Protein AF-A0A9E5WV20-F1 (afdb_monomer_lite)

Radius of gyration: 23.48 Å; chains: 1; bounding box: 57×49×61 Å

Foldseek 3Di:
DDDDDLVVLLVVVCVVVVVDDQVPAQADESDAAQDCPPCSQVSQQSNVVSCCVPVVPHFYEYHHEPPDADDLSRDGQAYEYEDELDAQQVLLLRVLQRVLQVHAYEYEAELEDPPPRFADDPGDTSSNSNLVSCLLAVHHYDYLFAYPPPSDNVCLQPPPPPRSVVSNVVVVVSVVVVVPDDCVCPNPQCNQWDAADEAEFAADPVRDTDDDQLLLGSCLSHFWTWGRSNQWHRNNVNSDIGGHQDPPGDRDIDTKGKYFYPDFDFWDKDKDKDKDAAFDKDKKFKFLVVPDTPWMDIDGHDNHRDIDIDMDMTIPHGPDTGGMMMID

Structure (mmCIF, N/CA/C/O backbone):
data_AF-A0A9E5WV20-F1
#
_entry.id   AF-A0A9E5WV20-F1
#
loop_
_atom_site.group_PDB
_atom_site.id
_atom_site.type_symbol
_atom_site.label_atom_id
_atom_site.label_alt_id
_atom_site.label_comp_id
_atom_site.label_asym_id
_atom_site.label_entity_id
_atom_site.label_seq_id
_atom_site.pdbx_PDB_ins_code
_atom_site.Cartn_x
_atom_site.Cartn_y
_atom_site.Cartn_z
_atom_site.occupancy
_atom_site.B_iso_or_equiv
_atom_site.auth_seq_id
_atom_site.auth_comp_id
_atom_site.auth_asym_id
_atom_site.auth_atom_id
_atom_site.pdbx_PDB_model_num
ATOM 1 N N . LYS A 1 1 ? -14.721 2.878 -27.143 1.00 47.31 1 LYS A N 1
ATOM 2 C CA . LYS A 1 1 ? -14.776 1.407 -27.360 1.00 47.31 1 LYS A CA 1
ATOM 3 C C . LYS A 1 1 ? -13.459 0.996 -28.040 1.00 47.31 1 LYS A C 1
ATOM 5 O O . LYS A 1 1 ? -13.464 0.724 -29.228 1.00 47.31 1 LYS A O 1
ATOM 10 N N . HIS A 1 2 ? -12.325 1.107 -27.330 1.00 50.91 2 HIS A N 1
ATOM 11 C CA . HIS A 1 2 ? -10.981 1.191 -27.948 1.00 50.91 2 HIS A CA 1
ATOM 12 C C . HIS A 1 2 ? -9.995 0.095 -27.523 1.00 50.91 2 HIS A C 1
ATOM 14 O O . HIS A 1 2 ? -8.811 0.208 -27.812 1.00 50.91 2 HIS A O 1
ATOM 20 N N . SER A 1 3 ? -10.441 -0.968 -26.857 1.00 63.16 3 SER A N 1
ATOM 21 C CA . SER A 1 3 ? -9.567 -2.119 -26.646 1.00 63.16 3 SER A CA 1
ATOM 22 C C . SER A 1 3 ? -9.546 -2.997 -27.895 1.00 63.16 3 SER A C 1
ATOM 24 O O . SER A 1 3 ? -10.602 -3.371 -28.410 1.00 63.16 3 SER A O 1
ATOM 26 N N . ARG A 1 4 ? -8.340 -3.331 -28.369 1.00 78.38 4 ARG A N 1
ATOM 27 C CA . ARG A 1 4 ? -8.134 -4.416 -29.338 1.00 78.38 4 ARG A CA 1
ATOM 28 C C . ARG A 1 4 ? -8.696 -5.730 -28.761 1.00 78.38 4 ARG A C 1
ATOM 30 O O . ARG A 1 4 ? -8.829 -5.851 -27.538 1.00 78.38 4 ARG A O 1
ATOM 37 N N . PRO A 1 5 ? -9.067 -6.719 -29.589 1.00 85.88 5 PRO A N 1
ATOM 38 C CA . PRO A 1 5 ? -9.503 -8.019 -29.086 1.00 85.88 5 PRO A CA 1
ATOM 39 C C . PRO A 1 5 ? -8.414 -8.678 -28.225 1.00 85.88 5 PRO A C 1
ATOM 41 O O . PRO A 1 5 ? -7.234 -8.600 -28.556 1.00 85.88 5 PRO A O 1
ATOM 44 N N . LEU A 1 6 ? -8.799 -9.385 -27.155 1.00 90.50 6 LEU A N 1
ATOM 45 C CA . LEU A 1 6 ? -7.857 -10.092 -26.268 1.00 90.50 6 LEU A CA 1
ATOM 46 C C . LEU A 1 6 ? -6.902 -11.025 -27.038 1.00 90.50 6 LEU A C 1
ATOM 48 O O . LEU A 1 6 ? -5.729 -11.112 -26.698 1.00 90.50 6 LEU A O 1
ATOM 52 N N . ALA A 1 7 ? -7.390 -11.681 -28.094 1.00 92.88 7 ALA A N 1
ATOM 53 C CA . ALA A 1 7 ? -6.588 -12.577 -28.926 1.00 92.88 7 ALA A CA 1
ATOM 54 C C . ALA A 1 7 ? -5.382 -11.881 -29.581 1.00 92.88 7 ALA A C 1
ATOM 56 O O . ALA A 1 7 ? -4.337 -12.502 -29.739 1.00 92.88 7 ALA A O 1
ATOM 57 N N . GLU A 1 8 ? -5.505 -10.597 -29.928 1.00 91.69 8 GLU A N 1
ATOM 58 C CA . GLU A 1 8 ? -4.397 -9.832 -30.503 1.00 91.69 8 GLU A CA 1
ATOM 59 C C . GLU A 1 8 ? -3.318 -9.551 -29.452 1.00 91.69 8 GLU A C 1
ATOM 61 O 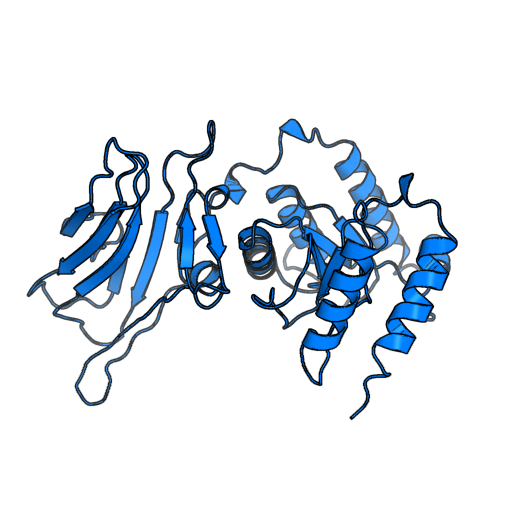O . GLU A 1 8 ? -2.131 -9.722 -29.720 1.00 91.69 8 GLU A O 1
ATOM 66 N N . TYR A 1 9 ? -3.722 -9.188 -28.230 1.00 92.50 9 TYR A N 1
ATOM 67 C CA . TYR A 1 9 ? -2.780 -9.035 -27.123 1.00 92.50 9 TYR A CA 1
ATOM 68 C C . TYR A 1 9 ? -2.068 -10.352 -26.809 1.00 92.50 9 TYR A C 1
ATOM 70 O O . TYR A 1 9 ? -0.854 -10.351 -26.662 1.00 92.50 9 TYR A O 1
ATOM 78 N N . ILE A 1 10 ? -2.805 -11.468 -26.777 1.00 95.50 10 ILE A N 1
ATOM 79 C CA . ILE A 1 10 ? -2.234 -12.803 -26.566 1.00 95.50 10 ILE A CA 1
ATOM 80 C C . ILE A 1 10 ? -1.187 -13.126 -27.636 1.00 95.50 10 ILE A C 1
ATOM 82 O O . ILE A 1 10 ? -0.082 -13.527 -27.290 1.00 95.50 10 ILE A O 1
ATOM 86 N N . ALA A 1 11 ? -1.501 -12.912 -28.917 1.00 95.31 11 ALA A N 1
ATOM 87 C CA . ALA A 1 11 ? -0.567 -13.194 -30.004 1.00 95.31 11 ALA A CA 1
ATOM 88 C C . ALA A 1 11 ? 0.725 -12.366 -29.890 1.00 95.31 11 ALA A C 1
ATOM 90 O O . ALA A 1 11 ? 1.815 -12.899 -30.080 1.00 95.31 11 ALA A O 1
ATOM 91 N N . ASN A 1 12 ? 0.610 -11.083 -29.532 1.00 93.12 12 ASN A N 1
ATOM 92 C CA . ASN A 1 12 ? 1.772 -10.214 -29.329 1.00 93.12 12 ASN A CA 1
ATOM 93 C C . ASN A 1 12 ? 2.591 -10.626 -28.098 1.00 93.12 12 ASN A C 1
ATOM 95 O O . ASN A 1 12 ? 3.818 -10.624 -28.153 1.00 93.12 12 ASN A O 1
ATOM 99 N N . THR A 1 13 ? 1.926 -10.993 -26.999 1.00 94.38 13 THR A N 1
ATOM 100 C CA . THR A 1 13 ? 2.589 -11.515 -25.800 1.00 94.38 13 THR A CA 1
ATOM 101 C C . THR A 1 13 ? 3.354 -12.797 -26.118 1.00 94.38 13 THR A C 1
ATOM 103 O O . THR A 1 13 ? 4.536 -12.870 -25.797 1.00 94.38 13 THR A O 1
ATOM 106 N N . ASP A 1 14 ? 2.730 -13.764 -26.795 1.00 96.69 14 ASP A N 1
ATOM 107 C CA . ASP A 1 14 ? 3.380 -15.027 -27.163 1.00 96.69 14 ASP A CA 1
ATOM 108 C C . ASP A 1 14 ? 4.586 -14.781 -28.076 1.00 96.69 14 ASP A C 1
ATOM 110 O O . ASP A 1 14 ? 5.654 -15.329 -27.831 1.00 96.69 14 ASP A O 1
ATOM 114 N N . ALA A 1 15 ? 4.460 -13.894 -29.070 1.00 96.00 15 ALA A N 1
ATOM 115 C CA . ALA A 1 15 ? 5.565 -13.563 -29.969 1.00 96.00 15 ALA A CA 1
ATOM 116 C C . ALA A 1 15 ? 6.793 -12.997 -29.233 1.00 96.00 15 ALA A C 1
ATOM 118 O O . ALA A 1 15 ? 7.922 -13.307 -29.605 1.00 96.00 15 ALA A O 1
ATOM 119 N N . VAL A 1 16 ? 6.587 -12.178 -28.194 1.00 94.06 16 VAL A N 1
ATOM 120 C CA . VAL A 1 16 ? 7.684 -11.636 -27.378 1.00 94.06 16 VAL A CA 1
ATOM 121 C C . VAL A 1 16 ? 8.250 -12.702 -26.442 1.00 94.06 16 VAL A C 1
ATOM 123 O O . VAL A 1 16 ? 9.466 -12.864 -26.376 1.00 94.06 16 VAL A O 1
ATOM 126 N N . LEU A 1 17 ? 7.391 -13.428 -25.721 1.00 95.00 17 LEU A N 1
ATOM 127 C CA . LEU A 1 17 ? 7.830 -14.400 -24.716 1.00 95.00 17 LEU A CA 1
ATOM 128 C C . LEU A 1 17 ? 8.487 -15.639 -25.336 1.00 95.00 17 LEU A C 1
ATOM 130 O O . LEU A 1 17 ? 9.417 -16.174 -24.744 1.00 95.00 17 LEU A O 1
ATOM 134 N N . ASP A 1 18 ? 8.065 -16.059 -26.530 1.00 96.44 18 ASP A N 1
ATOM 135 C CA . ASP A 1 18 ? 8.697 -17.160 -27.269 1.00 96.44 18 ASP A CA 1
ATOM 136 C C . ASP A 1 18 ? 10.063 -16.755 -27.868 1.00 96.44 18 ASP A C 1
ATOM 138 O O . ASP A 1 18 ? 10.847 -17.622 -28.254 1.00 96.44 18 ASP A O 1
ATOM 142 N N . ALA A 1 19 ? 10.363 -15.452 -27.951 1.00 95.94 19 ALA A N 1
ATOM 143 C CA . ALA A 1 19 ? 11.605 -14.923 -28.521 1.00 95.94 19 ALA A CA 1
ATOM 144 C C . ALA A 1 19 ? 12.709 -14.650 -27.483 1.00 95.94 19 ALA A C 1
ATOM 146 O O . ALA A 1 19 ? 13.813 -14.255 -27.864 1.00 95.94 19 ALA A O 1
ATOM 147 N N . ILE A 1 20 ? 12.431 -14.832 -26.190 1.00 94.44 20 ILE A N 1
ATOM 148 C CA . ILE A 1 20 ? 13.377 -14.570 -25.097 1.00 94.44 20 ILE A CA 1
ATOM 149 C C . ILE A 1 20 ? 13.607 -15.828 -24.260 1.00 94.44 20 ILE A C 1
ATOM 151 O O . ILE A 1 20 ? 12.728 -16.679 -24.138 1.00 94.44 20 ILE A O 1
ATOM 155 N N . ASP A 1 21 ? 14.784 -15.933 -23.643 1.00 94.12 21 ASP A N 1
ATOM 156 C CA . ASP A 1 21 ? 15.030 -16.977 -22.651 1.00 94.12 21 ASP A CA 1
ATOM 157 C C . ASP A 1 21 ? 14.344 -16.607 -21.331 1.00 94.12 21 ASP A C 1
ATOM 159 O O . ASP A 1 21 ? 14.792 -15.736 -20.583 1.00 94.12 21 ASP A O 1
ATOM 163 N N . LEU A 1 22 ? 13.224 -17.273 -21.050 1.00 93.94 22 LEU A N 1
ATOM 164 C CA . LEU A 1 22 ? 12.426 -17.029 -19.852 1.00 93.94 22 LEU A CA 1
ATOM 165 C C . LEU A 1 22 ? 13.138 -17.440 -18.555 1.00 93.94 22 LEU A C 1
ATOM 167 O O . LEU A 1 22 ? 12.684 -17.038 -17.485 1.00 93.94 22 LEU A O 1
ATOM 171 N N . HIS A 1 23 ? 14.237 -18.203 -18.620 1.00 91.25 23 HIS A N 1
ATOM 172 C CA . HIS A 1 23 ? 15.047 -18.517 -17.441 1.00 91.25 23 HIS A CA 1
ATOM 173 C C . HIS A 1 23 ? 15.689 -17.261 -16.828 1.00 91.25 23 HIS A C 1
ATOM 175 O O . HIS A 1 23 ? 15.818 -17.164 -15.607 1.00 91.25 23 HIS A O 1
ATOM 181 N N . ASP A 1 24 ? 16.024 -16.275 -17.661 1.00 90.25 24 ASP A N 1
ATOM 182 C CA . ASP A 1 24 ? 16.680 -15.037 -17.230 1.00 90.25 24 ASP A CA 1
ATOM 183 C C . ASP A 1 24 ? 15.675 -13.916 -16.902 1.00 90.25 24 ASP A C 1
ATOM 185 O O . ASP A 1 24 ? 16.050 -12.793 -16.553 1.00 90.25 24 ASP A O 1
ATOM 189 N N . VAL A 1 25 ? 14.373 -14.209 -16.985 1.00 91.62 25 VAL A N 1
ATOM 190 C CA . VAL A 1 25 ? 13.296 -13.246 -16.743 1.00 91.62 25 VAL A CA 1
ATOM 191 C C . VAL A 1 25 ? 12.811 -13.343 -15.299 1.00 91.62 25 VAL A C 1
ATOM 193 O O . VAL A 1 25 ? 12.148 -14.298 -14.905 1.00 91.62 25 VAL A O 1
ATOM 196 N N . TYR A 1 26 ? 13.070 -12.297 -14.510 1.00 90.38 26 TYR A N 1
ATOM 197 C CA . TYR A 1 26 ? 12.558 -12.205 -13.137 1.00 90.38 26 TYR A CA 1
ATOM 198 C C . TYR A 1 26 ? 11.032 -12.035 -13.086 1.00 90.38 26 TYR A C 1
ATOM 200 O O . TYR A 1 26 ? 10.358 -12.640 -12.255 1.00 90.38 26 TYR A O 1
ATOM 208 N N . ALA A 1 27 ? 10.483 -11.184 -13.953 1.00 94.06 27 ALA A N 1
ATOM 209 C CA . ALA A 1 27 ? 9.054 -10.925 -14.066 1.00 94.06 27 ALA A CA 1
ATOM 210 C C . ALA A 1 27 ? 8.736 -10.282 -15.419 1.00 94.06 27 ALA A C 1
ATOM 212 O O . ALA A 1 27 ? 9.592 -9.640 -16.028 1.00 94.06 27 ALA A O 1
ATOM 213 N N . VAL A 1 28 ? 7.478 -10.392 -15.839 1.00 94.81 28 VAL A N 1
ATOM 214 C CA . VAL A 1 28 ? 6.921 -9.638 -16.969 1.00 94.81 28 VAL A CA 1
ATOM 215 C C . VAL A 1 28 ? 5.821 -8.719 -16.466 1.00 94.81 28 VAL A C 1
ATOM 217 O O . VAL A 1 28 ? 5.082 -9.077 -15.552 1.00 94.81 28 VAL A O 1
ATOM 220 N N . PHE A 1 29 ? 5.673 -7.548 -17.070 1.00 92.38 29 PHE A N 1
ATOM 221 C CA . PHE A 1 29 ? 4.518 -6.679 -16.862 1.00 92.38 29 PHE A CA 1
ATOM 222 C C . PHE A 1 29 ? 3.854 -6.395 -18.208 1.00 92.38 29 PHE A C 1
ATOM 224 O O . PHE A 1 29 ? 4.528 -6.242 -19.221 1.00 92.38 29 PHE A O 1
ATOM 231 N N . LEU A 1 30 ? 2.520 -6.406 -18.227 1.00 85.94 30 LEU A N 1
ATOM 232 C CA . LEU A 1 30 ? 1.737 -6.500 -19.470 1.00 85.94 30 LEU A CA 1
ATOM 233 C C . LEU A 1 30 ? 1.793 -5.231 -20.333 1.00 85.94 30 LEU A C 1
ATOM 235 O O . LEU A 1 30 ? 1.721 -5.303 -21.556 1.00 85.94 30 LEU A O 1
ATOM 239 N N . SER A 1 31 ? 1.884 -4.081 -19.678 1.00 88.19 31 SER A N 1
ATOM 240 C CA . SER A 1 31 ? 2.080 -2.752 -20.253 1.00 88.19 31 SER A CA 1
ATOM 241 C C . SER A 1 31 ? 2.530 -1.822 -19.127 1.00 88.19 31 SER A C 1
ATOM 243 O O . SER A 1 31 ? 2.328 -2.136 -17.949 1.00 88.19 31 SER A O 1
ATOM 245 N N . GLU A 1 32 ? 3.114 -0.687 -19.486 1.00 89.94 32 GLU A N 1
ATOM 246 C CA . GLU A 1 32 ? 3.252 0.477 -18.608 1.00 89.94 32 GLU A CA 1
ATOM 247 C C . GLU A 1 32 ? 1.862 1.101 -18.348 1.00 89.94 32 GLU A C 1
ATOM 249 O O . GLU A 1 32 ? 0.969 0.991 -19.195 1.00 89.94 32 GLU A O 1
ATOM 254 N N . GLU A 1 33 ? 1.665 1.674 -17.153 1.00 90.81 33 GLU A N 1
ATOM 255 C CA . GLU A 1 33 ? 0.459 2.421 -16.740 1.00 90.81 33 GLU A CA 1
ATOM 256 C C . GLU A 1 33 ? -0.894 1.750 -17.073 1.00 90.81 33 GLU A C 1
ATOM 258 O O . GLU A 1 33 ? -1.800 2.331 -17.679 1.00 90.81 33 GLU A O 1
ATOM 263 N N . ASN A 1 34 ? -1.065 0.493 -16.659 1.00 92.88 34 ASN A N 1
ATOM 264 C CA . ASN A 1 34 ? -2.262 -0.284 -16.967 1.00 92.88 34 ASN A CA 1
ATOM 265 C C . ASN A 1 34 ? -3.546 0.381 -16.451 1.00 92.88 34 ASN A C 1
ATOM 267 O O . ASN A 1 34 ? -3.677 0.757 -15.284 1.00 92.88 34 ASN A O 1
ATOM 271 N N . VAL A 1 35 ? -4.562 0.410 -17.312 1.00 90.75 35 VAL A N 1
ATOM 272 C CA . VAL A 1 35 ? -5.908 0.878 -16.971 1.00 90.75 35 VAL A CA 1
ATOM 273 C C . VAL A 1 35 ? -6.834 -0.299 -16.678 1.00 90.75 35 VAL A C 1
ATOM 275 O O . VAL A 1 35 ? -6.898 -1.273 -17.423 1.00 90.75 35 VAL A O 1
ATOM 278 N N . THR A 1 36 ? -7.603 -0.210 -15.593 1.00 91.00 36 THR A N 1
ATOM 279 C CA . THR A 1 36 ? -8.565 -1.258 -15.192 1.00 91.00 36 THR A CA 1
ATOM 280 C C . THR A 1 36 ? -10.001 -0.968 -15.644 1.00 91.00 36 THR A C 1
ATOM 282 O O . THR A 1 36 ? -10.866 -1.842 -15.577 1.00 91.00 36 THR A O 1
ATOM 285 N N . TRP A 1 37 ? -10.266 0.231 -16.164 1.00 88.25 37 TRP A N 1
ATOM 286 C CA . TRP A 1 37 ? -11.553 0.651 -16.724 1.00 88.25 37 TRP A CA 1
ATOM 287 C C . TRP A 1 37 ? -11.649 0.352 -18.238 1.00 88.25 37 TRP A C 1
ATOM 289 O O . TRP A 1 37 ? -10.714 -0.167 -18.838 1.00 88.25 37 TRP A O 1
ATOM 299 N N . ASN A 1 38 ? -12.808 0.603 -18.866 1.00 86.56 38 ASN A N 1
ATOM 300 C CA . ASN A 1 38 ? -13.096 0.320 -20.292 1.00 86.56 38 ASN A CA 1
ATOM 301 C C . ASN A 1 38 ? -12.610 -1.054 -20.793 1.00 86.56 38 ASN A C 1
ATOM 303 O O . ASN A 1 38 ? -11.912 -1.150 -21.803 1.00 86.56 38 ASN A O 1
ATOM 307 N N . ASN A 1 39 ? -13.033 -2.125 -20.111 1.00 88.00 39 ASN A N 1
ATOM 308 C CA . ASN A 1 39 ? -12.656 -3.520 -20.395 1.00 88.00 39 ASN A CA 1
ATOM 309 C C . ASN A 1 39 ? -11.191 -3.882 -20.066 1.00 88.00 39 ASN A C 1
ATOM 311 O O . ASN A 1 39 ? -10.807 -5.039 -20.219 1.00 88.00 39 ASN A O 1
ATOM 315 N N . GLY A 1 40 ? -10.391 -2.938 -19.559 1.00 91.69 40 GLY A N 1
ATOM 316 C CA . GLY A 1 40 ? -8.996 -3.164 -19.184 1.00 91.69 40 GLY A CA 1
ATOM 317 C C . GLY A 1 40 ? -8.834 -4.277 -18.151 1.00 91.69 40 GLY A C 1
ATOM 318 O O . GLY A 1 40 ? -8.059 -5.199 -18.371 1.00 91.69 40 GLY A O 1
ATOM 319 N N . LEU A 1 41 ? -9.658 -4.297 -17.094 1.00 93.75 41 LEU A N 1
ATOM 320 C CA . LEU A 1 41 ? -9.619 -5.369 -16.091 1.00 93.75 41 LEU A CA 1
ATOM 321 C C . LEU A 1 41 ? -9.801 -6.771 -16.698 1.00 93.75 41 LEU A C 1
ATOM 323 O O . LEU A 1 41 ? -9.103 -7.704 -16.307 1.00 93.75 41 LEU A O 1
ATOM 327 N N . ALA A 1 42 ? -10.731 -6.931 -17.643 1.00 94.12 42 ALA A N 1
ATOM 328 C CA . ALA A 1 42 ? -10.981 -8.223 -18.276 1.00 94.12 42 ALA A CA 1
ATOM 329 C C . ALA A 1 42 ? -9.815 -8.644 -19.182 1.00 94.12 42 ALA A C 1
ATOM 331 O O . ALA A 1 42 ? -9.443 -9.814 -19.184 1.00 94.12 42 ALA A O 1
ATOM 332 N N . ILE A 1 43 ? -9.214 -7.694 -19.905 1.00 93.88 43 ILE A N 1
ATOM 333 C CA . ILE A 1 43 ? -8.057 -7.948 -20.772 1.00 93.88 43 ILE A CA 1
ATOM 334 C C . ILE A 1 43 ? -6.827 -8.316 -19.944 1.00 93.88 43 ILE A C 1
ATOM 336 O O . ILE A 1 43 ? -6.221 -9.350 -20.203 1.00 93.88 43 ILE A O 1
ATOM 340 N N . LEU A 1 44 ? -6.497 -7.527 -18.918 1.00 95.50 44 LEU A N 1
ATOM 341 C CA . LEU A 1 44 ? -5.343 -7.776 -18.049 1.00 95.50 44 LEU A CA 1
ATOM 342 C C . LEU A 1 44 ? -5.466 -9.122 -17.331 1.00 95.50 44 LEU A C 1
ATOM 344 O O . LEU A 1 44 ? -4.504 -9.884 -17.287 1.00 95.50 44 LEU A O 1
ATOM 348 N N . ASN A 1 45 ? -6.659 -9.452 -16.824 1.00 96.75 45 ASN A N 1
ATOM 349 C CA . ASN A 1 45 ? -6.904 -10.762 -16.226 1.00 96.75 45 ASN A CA 1
ATOM 350 C C . ASN A 1 45 ? -6.827 -11.885 -17.269 1.00 96.75 45 ASN A C 1
ATOM 352 O O . ASN A 1 45 ? -6.251 -12.925 -16.980 1.00 96.75 45 ASN A O 1
ATOM 356 N N . GLY A 1 46 ? -7.368 -11.689 -18.475 1.00 96.56 46 GLY A N 1
ATOM 357 C CA . GLY A 1 46 ? -7.280 -12.674 -19.556 1.00 96.56 46 GLY A CA 1
ATOM 358 C C . GLY A 1 46 ? -5.837 -12.968 -19.975 1.00 96.56 46 GLY A C 1
ATOM 359 O O . GLY A 1 46 ? -5.477 -14.130 -20.147 1.00 96.56 46 GLY A O 1
ATOM 360 N N . LEU A 1 47 ? -5.001 -11.931 -20.071 1.00 96.75 47 LEU A N 1
ATOM 361 C CA . LEU A 1 47 ? -3.570 -12.062 -20.351 1.00 96.75 47 LEU A CA 1
ATOM 362 C C . LEU A 1 47 ? -2.823 -12.739 -19.207 1.00 96.75 47 LEU A C 1
ATOM 364 O O . LEU A 1 47 ? -2.039 -13.648 -19.460 1.00 96.75 47 LEU A O 1
ATOM 368 N N . TYR A 1 48 ? -3.102 -12.349 -17.960 1.00 97.50 48 TYR A N 1
ATOM 369 C CA . TYR A 1 48 ? -2.544 -13.019 -16.788 1.00 97.50 48 TYR A CA 1
ATOM 370 C C . TYR A 1 48 ? -2.840 -14.525 -16.838 1.00 97.50 48 TYR A C 1
ATOM 372 O O . TYR A 1 48 ? -1.914 -15.327 -16.776 1.00 97.50 48 TYR A O 1
ATOM 380 N N . GLU A 1 49 ? -4.100 -14.923 -17.038 1.00 97.94 49 GLU A N 1
ATOM 381 C CA . GLU A 1 49 ? -4.479 -16.342 -17.106 1.00 97.94 49 GLU A CA 1
ATOM 382 C C . GLU A 1 49 ? -3.805 -17.090 -18.252 1.00 97.94 49 GLU A C 1
ATOM 384 O O . GLU A 1 49 ? -3.359 -18.224 -18.073 1.00 97.94 49 GLU A O 1
ATOM 389 N N . HIS A 1 50 ? -3.715 -16.460 -19.423 1.00 97.69 50 HIS A N 1
ATOM 390 C CA . HIS A 1 50 ? -3.025 -17.043 -20.566 1.00 97.69 50 HIS A CA 1
ATOM 391 C C . HIS A 1 50 ? -1.545 -17.292 -20.257 1.00 97.69 50 HIS A C 1
ATOM 393 O O . HIS A 1 50 ? -1.069 -18.415 -20.434 1.00 97.69 50 HIS A O 1
ATOM 399 N N . ILE A 1 51 ? -0.843 -16.293 -19.709 1.00 97.25 51 ILE A N 1
ATOM 400 C CA . ILE A 1 51 ? 0.571 -16.426 -19.341 1.00 97.25 51 ILE A CA 1
ATOM 401 C C . ILE A 1 51 ? 0.741 -17.479 -18.248 1.00 97.25 51 ILE A C 1
ATOM 403 O O . ILE A 1 51 ? 1.579 -18.361 -18.396 1.00 97.25 51 ILE A O 1
ATOM 407 N N . LYS A 1 52 ? -0.079 -17.469 -17.187 1.00 97.44 52 LYS A N 1
ATOM 408 C CA . LYS A 1 52 ? 0.018 -18.491 -16.131 1.00 97.44 52 LYS A CA 1
ATOM 409 C C . LYS A 1 52 ? -0.247 -19.904 -16.651 1.00 97.44 52 LYS A C 1
ATOM 411 O O . LYS A 1 52 ? 0.279 -20.858 -16.085 1.00 97.44 52 LYS A O 1
ATOM 416 N N . LYS A 1 53 ? -1.036 -20.055 -17.719 1.00 98.06 53 LYS A N 1
ATOM 417 C CA . LYS A 1 53 ? -1.300 -21.351 -18.352 1.00 98.06 53 LYS A CA 1
ATOM 418 C C . LYS A 1 53 ? -0.164 -21.805 -19.274 1.00 98.06 53 LYS A C 1
ATOM 420 O O . LYS A 1 53 ? 0.204 -22.975 -19.226 1.00 98.06 53 LYS A O 1
ATOM 425 N N . ARG A 1 54 ? 0.350 -20.921 -20.136 1.00 97.69 54 ARG A N 1
ATOM 426 C CA . ARG A 1 54 ? 1.357 -21.256 -21.162 1.00 97.69 54 ARG A CA 1
ATOM 427 C C . ARG A 1 54 ? 2.791 -21.194 -20.629 1.00 97.69 54 ARG A C 1
ATOM 429 O O . ARG A 1 54 ? 3.605 -22.043 -20.973 1.00 97.69 54 ARG A O 1
ATOM 436 N N . TYR A 1 55 ? 3.064 -20.238 -19.746 1.00 96.50 55 TYR A N 1
ATOM 437 C CA . TYR A 1 55 ? 4.368 -19.942 -19.151 1.00 96.50 55 TYR A CA 1
ATOM 438 C C . TYR A 1 55 ? 4.269 -19.943 -17.610 1.00 96.50 55 TYR A C 1
ATOM 440 O O . TYR A 1 55 ? 4.479 -18.915 -16.962 1.00 96.50 55 TYR A O 1
ATOM 448 N N . PRO A 1 56 ? 3.924 -21.080 -16.973 1.00 95.00 56 PRO A N 1
ATOM 449 C CA . PRO A 1 56 ? 3.536 -21.124 -15.557 1.00 95.00 56 PRO A CA 1
ATOM 450 C C . PRO A 1 56 ? 4.605 -20.604 -14.584 1.00 95.00 56 PRO A C 1
ATOM 452 O O . PRO A 1 56 ? 4.263 -20.072 -13.525 1.00 95.00 56 PRO A O 1
ATOM 455 N N . GLY A 1 57 ? 5.884 -20.729 -14.950 1.00 93.94 57 GLY A N 1
ATOM 456 C CA . GLY A 1 57 ? 7.016 -20.262 -14.149 1.00 93.94 57 GLY A CA 1
ATOM 457 C C . GLY A 1 57 ? 7.242 -18.749 -14.173 1.00 93.94 57 GLY A C 1
ATOM 458 O O . GLY A 1 57 ? 7.940 -18.251 -13.300 1.00 93.94 57 GLY A O 1
ATOM 459 N N . VAL A 1 58 ? 6.644 -18.015 -15.117 1.00 95.25 58 VAL A N 1
ATOM 460 C CA . VAL A 1 58 ? 6.881 -16.574 -15.286 1.00 95.25 58 VAL A CA 1
ATOM 461 C C . VAL A 1 58 ? 5.996 -15.775 -14.320 1.00 95.25 58 VAL A C 1
ATOM 463 O O . VAL A 1 58 ? 4.764 -15.911 -14.369 1.00 95.25 58 VAL A O 1
ATOM 466 N N . PRO A 1 59 ? 6.570 -14.934 -13.439 1.00 97.06 59 PRO A N 1
ATOM 467 C CA . PRO A 1 59 ? 5.792 -14.020 -12.610 1.00 97.06 59 PRO A CA 1
ATOM 468 C C . PRO A 1 59 ? 5.194 -12.881 -13.439 1.00 97.06 59 PRO A C 1
ATOM 470 O O . PRO A 1 59 ? 5.900 -12.229 -14.208 1.00 97.06 59 PRO A O 1
ATOM 473 N N . VAL A 1 60 ? 3.900 -12.608 -13.257 1.00 97.44 60 VAL A N 1
ATOM 474 C CA . VAL A 1 60 ? 3.190 -11.548 -13.997 1.00 97.44 60 VAL A CA 1
ATOM 475 C C . VAL A 1 60 ? 2.854 -10.383 -13.075 1.00 97.44 60 VAL A C 1
ATOM 477 O O . VAL A 1 60 ? 2.011 -10.496 -12.184 1.00 97.44 60 VAL A O 1
ATOM 480 N N . TYR A 1 61 ? 3.502 -9.247 -13.294 1.00 97.56 61 TYR A N 1
ATOM 481 C CA . TYR A 1 61 ? 3.322 -8.022 -12.529 1.00 97.56 61 TYR A CA 1
ATOM 482 C C . TYR A 1 61 ? 2.361 -7.078 -13.256 1.00 97.56 61 TYR A C 1
ATOM 484 O O . TYR A 1 61 ? 2.242 -7.096 -14.481 1.00 97.56 61 TYR A O 1
ATOM 492 N N . GLN A 1 62 ? 1.665 -6.238 -12.495 1.00 97.00 62 GLN A N 1
ATOM 493 C CA . GLN A 1 62 ? 0.817 -5.180 -13.047 1.00 97.00 62 GLN A CA 1
ATOM 494 C C . GLN A 1 62 ? 1.447 -3.828 -12.735 1.00 97.00 62 GLN A C 1
ATOM 496 O O . GLN A 1 62 ? 1.651 -3.504 -11.564 1.00 97.00 62 GLN A O 1
ATOM 501 N N . TRP A 1 63 ? 1.744 -3.051 -13.776 1.00 96.88 63 TRP A N 1
ATOM 502 C CA . TRP A 1 63 ? 2.203 -1.672 -13.633 1.00 96.88 63 TRP A CA 1
ATOM 503 C C . TRP A 1 63 ? 0.998 -0.745 -13.552 1.00 96.88 63 TRP A C 1
ATOM 505 O O . TRP A 1 63 ? 0.230 -0.682 -14.505 1.00 96.88 63 TRP A O 1
ATOM 515 N N . LEU A 1 64 ? 0.805 -0.050 -12.435 1.00 95.06 64 LEU A N 1
ATOM 516 C CA . LEU A 1 64 ? -0.231 0.979 -12.284 1.00 95.06 64 LEU A CA 1
ATOM 517 C C . LEU A 1 64 ? 0.428 2.349 -12.065 1.00 95.06 64 LEU A C 1
ATOM 519 O O . LEU A 1 64 ? 1.582 2.415 -11.656 1.00 95.06 64 LEU A O 1
ATOM 523 N N . THR A 1 65 ? -0.312 3.428 -12.304 1.00 90.56 65 THR A N 1
ATOM 524 C CA . THR A 1 65 ? 0.128 4.802 -12.009 1.00 90.56 65 THR A CA 1
ATOM 525 C C . THR A 1 65 ? -0.918 5.545 -11.196 1.00 90.56 65 THR A C 1
ATOM 527 O O . THR A 1 65 ? -2.093 5.164 -11.154 1.00 90.56 65 THR A O 1
ATOM 530 N N . ALA A 1 66 ? -0.508 6.626 -10.543 1.00 87.56 66 ALA A N 1
ATOM 531 C CA . ALA A 1 66 ? -1.422 7.487 -9.819 1.00 87.56 66 ALA A CA 1
ATOM 532 C C . ALA A 1 66 ? -2.524 8.071 -10.722 1.00 87.56 66 ALA A C 1
ATOM 534 O O . ALA A 1 66 ? -2.262 8.489 -11.844 1.00 87.56 66 ALA A O 1
ATOM 535 N N . PRO A 1 67 ? -3.770 8.164 -10.223 1.00 89.06 67 PRO A N 1
ATOM 536 C CA . PRO A 1 67 ? -4.189 7.914 -8.840 1.00 89.06 67 PRO A CA 1
ATOM 537 C C . PRO A 1 67 ? -4.598 6.457 -8.544 1.00 89.06 67 PRO A C 1
ATOM 539 O O . PRO A 1 67 ? -5.178 6.205 -7.486 1.00 89.06 67 PRO A O 1
ATOM 542 N N . ALA A 1 68 ? -4.352 5.501 -9.446 1.00 90.44 68 ALA A N 1
ATOM 543 C CA . ALA A 1 68 ? -4.806 4.126 -9.264 1.00 90.44 68 ALA A CA 1
ATOM 544 C C . ALA A 1 68 ? -4.114 3.441 -8.072 1.00 90.44 68 ALA A C 1
ATOM 546 O O . ALA A 1 68 ? -2.906 3.529 -7.877 1.00 90.44 68 ALA A O 1
ATOM 547 N N . GLY A 1 69 ? -4.899 2.738 -7.258 1.00 90.00 69 GLY A N 1
ATOM 548 C CA . GLY A 1 69 ? -4.395 1.837 -6.222 1.00 90.00 69 GLY A CA 1
ATOM 549 C C . GLY A 1 69 ? -4.449 0.373 -6.668 1.00 90.00 69 GLY A C 1
ATOM 550 O O . GLY A 1 69 ? -5.031 0.065 -7.717 1.00 90.00 69 GLY A O 1
ATOM 551 N N . PRO A 1 70 ? -3.908 -0.554 -5.858 1.00 91.56 70 PRO A N 1
ATOM 552 C CA . PRO A 1 70 ? -4.068 -1.978 -6.097 1.00 91.56 70 PRO A CA 1
ATOM 553 C C . PRO A 1 70 ? -5.557 -2.333 -6.174 1.00 91.56 70 PRO A C 1
ATOM 555 O O . PRO A 1 70 ? -6.356 -2.006 -5.297 1.00 91.56 70 PRO A O 1
ATOM 558 N N . HIS A 1 71 ? -5.939 -3.031 -7.239 1.00 90.94 71 HIS A N 1
ATOM 559 C CA . HIS A 1 71 ? -7.330 -3.388 -7.481 1.00 90.94 71 HIS A CA 1
ATOM 560 C C . HIS A 1 71 ? -7.593 -4.828 -7.034 1.00 90.94 71 HIS A C 1
ATOM 562 O O . HIS A 1 71 ? -7.016 -5.765 -7.581 1.00 90.94 71 HIS A O 1
ATOM 568 N N . ALA A 1 72 ? -8.522 -5.031 -6.095 1.00 89.56 72 ALA A N 1
ATOM 569 C CA . ALA A 1 72 ? -8.790 -6.346 -5.501 1.00 89.56 72 ALA A CA 1
ATOM 570 C C . ALA A 1 72 ? -9.095 -7.450 -6.538 1.00 89.56 72 ALA A C 1
ATOM 572 O O . ALA A 1 72 ? -8.676 -8.592 -6.380 1.00 89.56 72 ALA A O 1
ATOM 573 N N . LYS A 1 73 ? -9.800 -7.110 -7.626 1.00 92.88 73 LYS A N 1
ATOM 574 C CA . LYS A 1 73 ? -10.156 -8.058 -8.704 1.00 92.88 73 LYS A CA 1
ATOM 575 C C . LYS A 1 73 ? -9.089 -8.220 -9.796 1.00 92.88 73 LYS A C 1
ATOM 577 O O . LYS A 1 73 ? -9.313 -8.993 -10.727 1.00 92.88 73 LYS A O 1
ATOM 582 N N . LEU A 1 74 ? -7.993 -7.463 -9.741 1.00 95.00 74 LEU A N 1
ATOM 583 C CA . LEU A 1 74 ? -6.925 -7.540 -10.737 1.00 95.00 74 LEU A CA 1
ATOM 584 C C . LEU A 1 74 ? -5.935 -8.639 -10.335 1.00 95.00 74 LEU A C 1
ATOM 586 O O . LEU A 1 74 ? -5.387 -8.635 -9.228 1.00 95.00 74 LEU A O 1
ATOM 590 N N . ARG A 1 75 ? -5.732 -9.604 -11.231 1.00 95.69 75 ARG A N 1
ATOM 591 C CA . ARG A 1 75 ? -4.805 -10.719 -11.037 1.00 95.69 75 ARG A CA 1
ATOM 592 C C . ARG A 1 75 ? -3.380 -10.255 -11.325 1.00 95.69 75 ARG A C 1
ATOM 594 O O . ARG A 1 75 ? -3.118 -9.554 -12.300 1.00 95.69 75 ARG A O 1
ATOM 601 N N . ALA A 1 76 ? -2.484 -10.614 -10.417 1.00 96.31 76 ALA A N 1
ATOM 602 C CA . ALA A 1 76 ? -1.089 -10.201 -10.426 1.00 96.31 76 ALA A CA 1
ATOM 603 C C . ALA A 1 76 ? -0.301 -11.091 -9.463 1.00 96.31 76 ALA A C 1
ATOM 605 O O . ALA A 1 76 ? -0.826 -11.431 -8.398 1.00 96.31 76 ALA A O 1
ATOM 606 N N . ASP A 1 77 ? 0.946 -11.390 -9.792 1.00 97.44 77 ASP A N 1
ATOM 607 C CA . ASP A 1 77 ? 1.918 -12.000 -8.882 1.00 97.44 77 ASP A CA 1
ATOM 608 C C . ASP A 1 77 ? 2.686 -10.916 -8.103 1.00 97.44 77 ASP A C 1
ATOM 610 O O . ASP A 1 77 ? 3.111 -11.159 -6.978 1.00 97.44 77 ASP A O 1
ATOM 614 N N . GLY A 1 78 ? 2.773 -9.698 -8.650 1.00 96.94 78 GLY A N 1
ATOM 615 C CA . GLY A 1 78 ? 3.406 -8.528 -8.038 1.00 96.94 78 GLY A CA 1
ATOM 616 C C . GLY A 1 78 ? 2.962 -7.210 -8.677 1.00 96.94 78 GLY A C 1
ATOM 617 O O . GLY A 1 78 ? 2.120 -7.187 -9.579 1.00 96.94 78 GLY A O 1
ATOM 618 N N . TRP A 1 79 ? 3.524 -6.106 -8.199 1.00 97.38 79 TRP A N 1
ATOM 619 C CA . TRP A 1 79 ? 3.167 -4.753 -8.618 1.00 97.38 79 TRP A CA 1
ATOM 620 C C . TRP A 1 79 ? 4.384 -3.987 -9.116 1.00 97.38 79 TRP A C 1
ATOM 622 O O . TRP A 1 79 ? 5.466 -4.089 -8.537 1.00 97.38 79 TRP A O 1
ATOM 632 N N . VAL A 1 80 ? 4.176 -3.178 -10.148 1.00 97.38 80 VAL A N 1
ATOM 633 C CA . VAL A 1 80 ? 5.054 -2.062 -10.496 1.00 97.38 80 VAL A CA 1
ATOM 634 C C . VAL A 1 80 ? 4.255 -0.779 -10.298 1.00 97.38 80 VAL A C 1
ATOM 636 O O . VAL A 1 80 ? 3.062 -0.739 -10.610 1.00 97.38 80 VAL A O 1
ATOM 639 N N . TYR A 1 81 ? 4.873 0.250 -9.732 1.00 96.62 81 TYR A N 1
ATOM 640 C CA . TYR A 1 81 ? 4.184 1.515 -9.517 1.00 96.62 81 TYR A CA 1
ATOM 641 C C . TYR A 1 81 ? 5.135 2.698 -9.657 1.00 96.62 81 TYR A C 1
ATOM 643 O O . TYR A 1 81 ? 6.214 2.712 -9.059 1.00 96.62 81 TYR A O 1
ATOM 651 N N . ASP A 1 82 ? 4.720 3.703 -10.416 1.00 92.62 82 ASP A N 1
ATOM 652 C CA . ASP A 1 82 ? 5.319 5.033 -10.392 1.00 92.62 82 ASP A CA 1
ATOM 653 C C . ASP A 1 82 ? 4.454 5.971 -9.534 1.00 92.62 82 ASP A C 1
ATOM 655 O O . ASP A 1 82 ? 3.223 5.910 -9.500 1.00 92.62 82 ASP A O 1
ATOM 659 N N . PHE A 1 83 ? 5.110 6.823 -8.746 1.00 92.06 83 PHE A N 1
ATOM 660 C CA . PHE A 1 83 ? 4.408 7.820 -7.935 1.00 92.06 83 PHE A CA 1
ATOM 661 C C . PHE A 1 83 ? 5.227 9.091 -7.785 1.00 92.06 83 PHE A C 1
ATOM 663 O O . PHE A 1 83 ? 5.553 9.536 -6.680 1.00 92.06 83 PHE A O 1
ATOM 670 N N . TYR A 1 84 ? 5.625 9.645 -8.925 1.00 88.88 84 TYR A N 1
ATOM 671 C CA . TYR A 1 84 ? 6.530 10.782 -8.970 1.00 88.88 84 TYR A CA 1
ATOM 672 C C . TYR A 1 84 ? 5.955 12.000 -8.244 1.00 88.88 84 TYR A C 1
ATOM 674 O O . TYR A 1 84 ? 4.748 12.247 -8.212 1.00 88.88 84 TYR A O 1
ATOM 682 N N . GLY A 1 85 ? 6.845 12.780 -7.636 1.00 86.00 85 GLY A N 1
ATOM 683 C CA . GLY A 1 85 ? 6.481 14.069 -7.059 1.00 86.00 85 GLY A CA 1
ATOM 684 C C . GLY A 1 85 ? 5.753 14.055 -5.738 1.00 86.00 85 GLY A C 1
ATOM 685 O O . GLY A 1 85 ? 5.326 15.108 -5.267 1.00 86.00 85 GLY A O 1
ATOM 686 N N . ARG A 1 86 ? 5.611 12.887 -5.120 1.00 89.69 86 ARG A N 1
ATOM 687 C CA . ARG A 1 86 ? 5.010 12.775 -3.797 1.00 89.69 86 ARG A CA 1
ATOM 688 C C . ARG A 1 86 ? 6.063 12.799 -2.716 1.00 89.69 86 ARG A C 1
ATOM 690 O O . ARG A 1 86 ? 7.019 12.027 -2.756 1.00 89.69 86 ARG A O 1
ATOM 697 N N . ARG A 1 87 ? 5.853 13.692 -1.749 1.00 90.50 87 ARG A N 1
ATOM 698 C CA . ARG A 1 87 ? 6.691 13.840 -0.556 1.00 90.50 87 ARG A CA 1
ATOM 699 C C . ARG A 1 87 ? 6.642 12.561 0.275 1.00 90.50 87 ARG A C 1
ATOM 701 O O . ARG A 1 87 ? 5.708 11.762 0.142 1.00 90.50 87 ARG A O 1
ATOM 708 N N . ARG A 1 88 ? 7.632 12.410 1.157 1.00 92.69 88 ARG A N 1
ATOM 709 C CA . ARG A 1 88 ? 7.853 11.211 1.977 1.00 92.69 88 ARG A CA 1
ATOM 710 C C . ARG A 1 88 ? 6.571 10.551 2.496 1.00 92.69 88 ARG A C 1
ATOM 712 O O . ARG A 1 88 ? 6.376 9.367 2.243 1.00 92.69 88 ARG A O 1
ATOM 719 N N . ASP A 1 89 ? 5.713 11.283 3.205 1.00 93.12 89 ASP A N 1
ATOM 720 C CA . ASP A 1 89 ? 4.574 10.680 3.910 1.00 93.12 89 ASP A CA 1
ATOM 721 C C . ASP A 1 89 ? 3.500 10.136 2.962 1.00 93.12 89 ASP A C 1
ATOM 723 O O . ASP A 1 89 ? 3.040 9.008 3.142 1.00 93.12 89 ASP A O 1
ATOM 727 N N . GLU A 1 90 ? 3.132 10.886 1.921 1.00 93.25 90 GLU A N 1
ATOM 728 C CA . GLU A 1 90 ? 2.157 10.429 0.923 1.00 93.25 90 GLU A CA 1
ATOM 729 C C . GLU A 1 90 ? 2.699 9.225 0.142 1.00 93.25 90 GLU A C 1
ATOM 731 O O . GLU A 1 90 ? 2.005 8.216 -0.021 1.00 93.25 90 GLU A O 1
ATOM 736 N N . PHE A 1 91 ? 3.964 9.296 -0.282 1.00 95.88 91 PHE A N 1
ATOM 737 C CA . PHE A 1 91 ? 4.627 8.204 -0.987 1.00 95.88 91 PHE A CA 1
ATOM 738 C C . PHE A 1 91 ? 4.704 6.941 -0.122 1.00 95.88 91 PHE A C 1
ATOM 740 O O . PHE A 1 91 ? 4.350 5.846 -0.560 1.00 95.88 91 PHE A O 1
ATOM 747 N N . ARG A 1 92 ? 5.074 7.103 1.151 1.00 97.38 92 ARG A N 1
ATOM 748 C CA . ARG A 1 92 ? 5.133 6.024 2.138 1.00 97.38 92 ARG A CA 1
ATOM 749 C C . ARG A 1 92 ? 3.792 5.332 2.339 1.00 97.38 92 ARG A C 1
ATOM 751 O O . ARG A 1 92 ? 3.758 4.105 2.381 1.00 97.38 92 ARG A O 1
ATOM 758 N N . ARG A 1 93 ? 2.686 6.080 2.412 1.00 96.25 93 ARG A N 1
ATOM 759 C CA . ARG A 1 93 ? 1.335 5.488 2.499 1.00 96.25 93 ARG A CA 1
ATOM 760 C C . ARG A 1 93 ? 1.007 4.647 1.280 1.00 96.25 93 ARG A C 1
ATOM 762 O O . ARG A 1 93 ? 0.471 3.554 1.424 1.00 96.25 93 ARG A O 1
ATOM 769 N N . LYS A 1 94 ? 1.364 5.134 0.094 1.00 96.62 94 LYS A N 1
ATOM 770 C CA . LYS A 1 94 ? 1.120 4.414 -1.153 1.00 96.62 94 LYS A CA 1
ATOM 771 C C . LYS A 1 94 ? 1.932 3.119 -1.236 1.00 96.62 94 LYS A C 1
ATOM 773 O O . LYS A 1 94 ? 1.378 2.082 -1.585 1.00 96.62 94 LYS A O 1
ATOM 778 N N . VAL A 1 95 ? 3.204 3.145 -0.832 1.00 97.94 95 VAL A N 1
ATOM 779 C CA . VAL A 1 95 ? 4.032 1.930 -0.713 1.00 97.94 95 VAL A CA 1
ATOM 780 C C . VAL A 1 95 ? 3.388 0.926 0.249 1.00 97.94 95 VAL A C 1
ATOM 782 O O . VAL A 1 95 ? 3.228 -0.244 -0.098 1.00 97.94 95 VAL A O 1
ATOM 785 N N . MET A 1 96 ? 2.948 1.379 1.427 1.00 98.06 96 MET A N 1
ATOM 786 C CA . MET A 1 96 ? 2.246 0.523 2.389 1.00 98.06 96 MET A CA 1
ATOM 787 C C . MET A 1 96 ? 0.947 -0.066 1.820 1.00 98.06 96 MET A C 1
ATOM 789 O O . MET A 1 96 ? 0.661 -1.238 2.040 1.00 98.06 96 MET A O 1
ATOM 793 N N . GLU A 1 97 ? 0.168 0.708 1.069 1.00 96.56 97 GLU A N 1
ATOM 794 C CA . GLU A 1 97 ? -1.054 0.226 0.421 1.00 96.56 97 GLU A CA 1
ATOM 795 C C . GLU A 1 97 ? -0.786 -0.961 -0.523 1.00 96.56 97 GLU A C 1
ATOM 797 O O . GLU A 1 97 ? -1.496 -1.967 -0.461 1.00 96.56 97 GLU A O 1
ATOM 802 N N . TYR A 1 98 ? 0.265 -0.892 -1.344 1.00 97.50 98 TYR A N 1
ATOM 803 C CA . TYR A 1 98 ? 0.647 -2.001 -2.224 1.00 97.50 98 TYR A CA 1
ATOM 804 C C . TYR A 1 98 ? 1.209 -3.198 -1.453 1.00 97.50 98 TYR A C 1
ATOM 806 O O . TYR A 1 98 ? 0.810 -4.337 -1.708 1.00 97.50 98 TYR A O 1
ATOM 814 N N . LEU A 1 99 ? 2.084 -2.963 -0.472 1.00 97.12 99 LEU A N 1
ATOM 815 C CA . LEU A 1 99 ? 2.666 -4.034 0.344 1.00 97.12 99 LEU A CA 1
ATOM 816 C C . LEU A 1 99 ? 1.614 -4.765 1.186 1.00 97.12 99 LEU A C 1
ATOM 818 O O . LEU A 1 99 ? 1.714 -5.978 1.376 1.00 97.12 99 LEU A O 1
ATOM 822 N N . ALA A 1 100 ? 0.558 -4.065 1.614 1.00 96.38 100 ALA A N 1
ATOM 823 C CA . ALA A 1 100 ? -0.566 -4.673 2.313 1.00 96.38 100 ALA A CA 1
ATOM 824 C C . ALA A 1 100 ? -1.277 -5.733 1.460 1.00 96.38 100 ALA A C 1
ATOM 826 O O . ALA A 1 100 ? -1.914 -6.616 2.014 1.00 96.38 100 ALA A O 1
ATOM 827 N N . THR A 1 101 ? -1.153 -5.737 0.129 1.00 95.56 101 THR A N 1
ATOM 828 C CA . THR A 1 101 ? -1.716 -6.827 -0.695 1.00 95.56 101 THR A CA 1
ATOM 829 C C . THR A 1 101 ? -1.056 -8.190 -0.426 1.00 95.56 101 THR A C 1
ATOM 831 O O . THR A 1 101 ? -1.610 -9.230 -0.793 1.00 95.56 101 THR A O 1
ATOM 834 N N . GLY A 1 102 ? 0.115 -8.201 0.224 1.00 94.06 102 GLY A N 1
ATOM 835 C CA . GLY A 1 102 ? 0.930 -9.392 0.452 1.00 94.06 102 GLY A CA 1
ATOM 836 C C . GLY A 1 102 ? 1.724 -9.837 -0.779 1.00 94.06 102 GLY A C 1
ATOM 837 O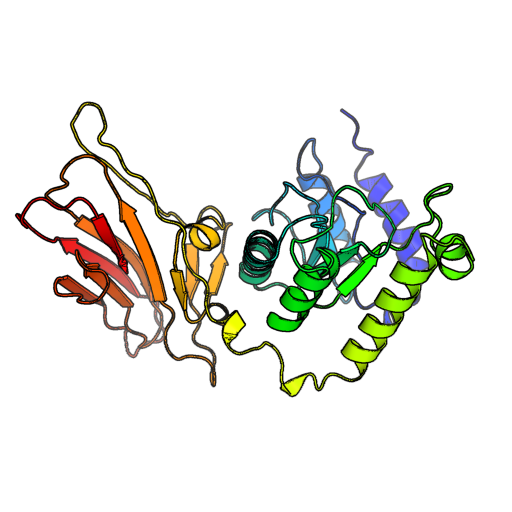 O . GLY A 1 102 ? 2.279 -10.933 -0.767 1.00 94.06 102 GLY A O 1
ATOM 838 N N . LYS A 1 103 ? 1.768 -9.012 -1.832 1.00 95.31 103 LYS A N 1
ATOM 839 C CA . LYS A 1 103 ? 2.514 -9.270 -3.069 1.00 95.31 103 LYS A CA 1
ATOM 840 C C . LYS A 1 103 ? 3.762 -8.379 -3.150 1.00 95.31 103 LYS A C 1
ATOM 842 O O . LYS A 1 103 ? 3.743 -7.281 -2.587 1.00 95.31 103 LYS A O 1
ATOM 847 N N . PRO A 1 104 ? 4.827 -8.810 -3.850 1.00 96.44 104 PRO A N 1
ATOM 848 C CA . PRO A 1 104 ? 5.987 -7.970 -4.122 1.00 96.44 104 PRO A CA 1
ATOM 849 C C . PRO A 1 104 ? 5.607 -6.671 -4.839 1.00 96.44 104 PRO A C 1
ATOM 851 O O . PRO A 1 104 ? 4.669 -6.637 -5.636 1.00 96.44 104 PRO A O 1
ATOM 854 N N . LEU A 1 105 ? 6.376 -5.619 -4.578 1.00 97.75 105 LEU A N 1
ATOM 855 C CA . LEU A 1 105 ? 6.262 -4.306 -5.206 1.00 97.75 105 LEU A CA 1
ATOM 856 C C . LEU A 1 105 ? 7.630 -3.912 -5.760 1.00 97.75 105 LEU A C 1
ATOM 858 O O . LEU A 1 105 ? 8.639 -4.149 -5.102 1.00 97.75 105 LEU A O 1
ATOM 862 N N . VAL A 1 106 ? 7.648 -3.283 -6.929 1.00 97.38 106 VAL A N 1
ATOM 863 C CA . VAL A 1 106 ? 8.802 -2.581 -7.491 1.00 97.38 106 VAL A CA 1
ATOM 864 C C . VAL A 1 106 ? 8.385 -1.140 -7.763 1.00 97.38 106 VAL A C 1
ATOM 866 O O . VAL A 1 106 ? 7.332 -0.899 -8.353 1.00 97.38 106 VAL A O 1
ATOM 869 N N . MET A 1 107 ? 9.201 -0.183 -7.332 1.00 97.12 107 MET A N 1
ATOM 870 C CA . MET A 1 107 ? 8.925 1.238 -7.540 1.00 97.12 107 MET A CA 1
ATOM 871 C C . MET A 1 107 ? 9.729 1.783 -8.713 1.00 97.12 107 MET A C 1
ATOM 873 O O . MET A 1 107 ? 10.945 1.600 -8.780 1.00 97.12 107 MET A O 1
ATOM 877 N N . CYS A 1 108 ? 9.058 2.502 -9.606 1.00 95.00 108 CYS A N 1
ATOM 878 C CA . CYS A 1 108 ? 9.731 3.344 -10.578 1.00 95.00 108 CYS A CA 1
ATOM 879 C C . CYS A 1 108 ? 9.923 4.740 -9.976 1.00 95.00 108 CYS A C 1
ATOM 881 O O . CYS A 1 108 ? 8.943 5.398 -9.615 1.00 95.00 108 CYS A O 1
ATOM 883 N N . LEU A 1 109 ? 11.170 5.201 -9.852 1.00 93.31 109 LEU A N 1
ATOM 884 C CA . LEU A 1 109 ? 11.493 6.541 -9.349 1.00 93.31 109 LEU A CA 1
ATOM 885 C C . LEU A 1 109 ? 11.988 7.450 -10.470 1.00 93.31 109 LEU A C 1
ATOM 887 O O . LEU A 1 109 ? 12.711 7.015 -11.362 1.00 93.31 109 LEU A O 1
ATOM 891 N N . ASN A 1 110 ? 11.634 8.733 -10.410 1.00 90.00 110 ASN A N 1
ATOM 892 C CA . ASN A 1 110 ? 12.101 9.694 -11.399 1.00 90.00 110 ASN A CA 1
ATOM 893 C C . ASN A 1 110 ? 13.591 10.001 -11.185 1.00 90.00 110 ASN A C 1
ATOM 895 O O . ASN A 1 110 ? 14.000 10.390 -10.086 1.00 90.00 110 ASN A O 1
ATOM 899 N N . ALA A 1 111 ? 14.366 9.878 -12.259 1.00 89.75 111 ALA A N 1
ATOM 900 C CA . ALA A 1 111 ? 15.782 10.228 -12.346 1.00 89.75 111 ALA A CA 1
ATOM 901 C C . ALA A 1 111 ? 16.060 11.223 -13.487 1.00 89.75 111 ALA A C 1
ATOM 903 O O . ALA A 1 111 ? 17.196 11.384 -13.936 1.00 89.75 111 ALA A O 1
ATOM 904 N N . SER A 1 112 ? 15.015 11.889 -13.973 1.00 86.62 112 SER A N 1
ATOM 905 C CA . SER A 1 112 ? 15.092 12.842 -15.074 1.00 86.62 112 SER A CA 1
ATOM 906 C C . SER A 1 112 ? 14.833 14.261 -14.573 1.00 86.62 112 SER A C 1
ATOM 908 O O . SER A 1 112 ? 14.085 14.435 -13.603 1.00 86.62 112 SER A O 1
ATOM 910 N N . PRO A 1 113 ? 15.423 15.291 -15.204 1.00 76.25 113 PRO A N 1
ATOM 911 C CA . PRO A 1 113 ? 15.168 16.663 -14.797 1.00 76.25 113 PRO A CA 1
ATOM 912 C C . PRO A 1 113 ? 13.688 17.021 -15.003 1.00 76.25 113 PRO A C 1
ATOM 914 O O . PRO A 1 113 ? 13.169 16.963 -16.105 1.00 76.25 113 PRO A O 1
ATOM 917 N N . ASP A 1 114 ? 12.997 17.432 -13.950 1.00 67.00 114 ASP A N 1
ATOM 918 C CA . ASP A 1 114 ? 11.740 18.184 -14.062 1.00 67.00 114 ASP A CA 1
ATOM 919 C C . ASP A 1 114 ? 11.726 19.186 -12.906 1.00 67.00 114 ASP A C 1
ATOM 921 O O . ASP A 1 114 ? 11.162 18.983 -11.827 1.00 67.00 114 ASP A O 1
ATOM 925 N N . VAL A 1 115 ? 12.567 20.205 -13.086 1.00 52.44 115 VAL A N 1
ATOM 926 C CA . VAL A 1 115 ? 13.261 20.898 -11.992 1.00 52.44 115 VAL A CA 1
ATOM 927 C C . VAL A 1 115 ? 12.328 21.815 -11.185 1.00 52.44 115 VAL A C 1
ATOM 929 O O . VAL A 1 115 ? 12.626 22.140 -10.046 1.00 52.44 115 VAL A O 1
ATOM 932 N N . ALA A 1 116 ? 11.144 22.167 -11.692 1.00 48.03 116 ALA A N 1
ATOM 933 C CA . ALA A 1 116 ? 10.222 23.048 -10.967 1.00 48.03 116 ALA A CA 1
ATOM 934 C C . ALA A 1 116 ? 9.271 22.323 -9.992 1.00 48.03 116 ALA A C 1
ATOM 936 O O . ALA A 1 116 ? 8.650 22.976 -9.154 1.00 48.03 116 ALA A O 1
ATOM 937 N N . ARG A 1 117 ? 9.100 20.995 -10.097 1.00 56.91 117 ARG A N 1
ATOM 938 C CA . ARG A 1 117 ? 8.027 20.272 -9.378 1.00 56.91 117 ARG A CA 1
ATOM 939 C C . ARG A 1 117 ? 8.491 19.467 -8.163 1.00 56.91 117 ARG A C 1
ATOM 941 O O . ARG A 1 117 ? 7.642 19.052 -7.375 1.00 56.91 117 ARG A O 1
ATOM 948 N N . PHE A 1 118 ? 9.796 19.236 -7.995 1.00 59.12 118 PHE A N 1
ATOM 949 C CA . PHE A 1 118 ? 10.309 18.165 -7.124 1.00 59.12 118 PHE A CA 1
ATOM 950 C C . PHE A 1 118 ? 11.389 18.584 -6.112 1.00 59.12 118 PHE A C 1
ATOM 952 O O . PHE A 1 118 ? 12.072 17.719 -5.559 1.00 59.12 118 PHE A O 1
ATOM 959 N N . GLU A 1 119 ? 11.536 19.877 -5.824 1.00 58.91 119 GLU A N 1
ATOM 960 C CA . GLU A 1 119 ? 12.458 20.362 -4.787 1.00 58.91 119 GLU A CA 1
ATOM 961 C C . GLU A 1 119 ? 11.792 20.434 -3.403 1.00 58.91 119 GLU A C 1
ATOM 963 O O . GLU A 1 119 ? 10.634 20.833 -3.259 1.00 58.91 119 GLU A O 1
ATOM 968 N N . SER A 1 120 ? 12.531 20.029 -2.364 1.00 54.22 120 SER A N 1
ATOM 969 C CA . SER A 1 120 ? 12.120 20.156 -0.963 1.00 54.22 120 SER A CA 1
ATOM 970 C C . SER A 1 120 ? 12.701 21.413 -0.307 1.00 54.22 120 SER A C 1
ATOM 972 O O . SER A 1 120 ? 13.829 21.807 -0.623 1.00 54.22 120 SER A O 1
ATOM 974 N N . PRO A 1 121 ? 12.021 22.001 0.696 1.00 49.28 121 PRO A N 1
ATOM 975 C CA . PRO A 1 121 ? 12.686 22.881 1.649 1.00 49.28 121 PRO A CA 1
ATOM 976 C C . PRO A 1 121 ? 13.815 22.102 2.345 1.00 49.28 121 PRO A C 1
ATOM 978 O O . PRO A 1 121 ? 13.549 21.110 3.023 1.00 49.28 121 PRO A O 1
ATOM 981 N N . GLY A 1 122 ? 15.068 22.533 2.168 1.00 51.97 122 GLY A N 1
ATOM 982 C CA . GLY A 1 122 ? 16.250 21.870 2.744 1.00 51.97 122 GLY A CA 1
ATOM 983 C C . GLY A 1 122 ? 17.183 21.179 1.742 1.00 51.97 122 GLY A C 1
ATOM 984 O O . GLY A 1 122 ? 18.136 20.531 2.168 1.00 51.97 122 GLY A O 1
ATOM 985 N N . GLY A 1 123 ? 16.947 21.319 0.432 1.00 56.75 123 GLY A N 1
ATOM 986 C CA . GLY A 1 123 ? 17.910 20.929 -0.608 1.00 56.75 123 GLY A CA 1
ATOM 987 C C . GLY A 1 123 ? 17.942 19.438 -0.957 1.00 56.75 123 GLY A C 1
ATOM 988 O O . GLY A 1 123 ? 18.771 19.035 -1.767 1.00 56.75 123 GLY A O 1
ATOM 989 N N . ARG A 1 124 ? 17.043 18.622 -0.385 1.00 65.50 124 ARG A N 1
ATOM 990 C CA . ARG A 1 124 ? 16.799 17.247 -0.853 1.00 65.50 124 ARG A CA 1
ATOM 991 C C . ARG A 1 124 ? 15.824 17.241 -2.028 1.00 65.50 124 ARG A C 1
ATOM 993 O O . ARG A 1 124 ? 14.891 18.047 -2.063 1.00 65.50 124 ARG A O 1
ATOM 1000 N N . THR A 1 125 ? 15.975 16.314 -2.962 1.00 79.12 125 THR A N 1
ATOM 1001 C CA . THR A 1 125 ? 14.961 16.111 -4.010 1.00 79.12 125 THR A CA 1
ATOM 1002 C C . THR A 1 125 ? 13.826 15.223 -3.491 1.00 79.12 125 THR A C 1
ATOM 1004 O O . THR A 1 125 ? 14.016 14.394 -2.600 1.00 79.12 125 THR A O 1
ATOM 1007 N N . VAL A 1 126 ? 12.623 15.351 -4.054 1.00 87.44 126 VAL A N 1
ATOM 1008 C CA . VAL A 1 126 ? 11.530 14.403 -3.776 1.00 87.44 126 VAL A CA 1
ATOM 1009 C C . VAL A 1 126 ? 11.959 12.966 -4.092 1.00 87.44 126 VAL A C 1
ATOM 1011 O O . VAL A 1 126 ? 11.650 12.063 -3.320 1.00 87.44 126 VAL A O 1
ATOM 1014 N N . SER A 1 127 ? 12.732 12.744 -5.158 1.00 88.81 127 SER A N 1
ATOM 1015 C CA . SER A 1 127 ? 13.240 11.413 -5.512 1.00 88.81 127 SER A CA 1
ATOM 1016 C C . SER A 1 127 ? 14.145 10.806 -4.432 1.00 88.81 127 SER A C 1
ATOM 1018 O O . SER A 1 127 ? 14.100 9.597 -4.212 1.00 88.81 127 SER A O 1
ATOM 1020 N N . GLU A 1 128 ? 14.920 11.618 -3.705 1.00 89.81 128 GLU A N 1
ATOM 1021 C CA . GLU A 1 128 ? 15.694 11.154 -2.544 1.00 89.81 128 GLU A CA 1
ATOM 1022 C C . GLU A 1 128 ? 14.797 10.687 -1.398 1.00 89.81 128 GLU A C 1
ATOM 1024 O O . GLU A 1 128 ? 15.029 9.619 -0.833 1.00 89.81 128 GLU A O 1
ATOM 1029 N N . GLU A 1 129 ? 13.743 11.442 -1.077 1.00 92.12 129 GLU A N 1
ATOM 1030 C CA . GLU A 1 129 ? 12.776 11.032 -0.052 1.00 92.12 129 GLU A CA 1
ATOM 1031 C C . GLU A 1 129 ? 12.071 9.722 -0.425 1.00 92.12 129 GLU A C 1
ATOM 1033 O O . GLU A 1 129 ? 11.874 8.857 0.431 1.00 92.12 129 GLU A O 1
ATOM 1038 N N . GLN A 1 130 ? 11.709 9.564 -1.700 1.00 94.06 130 GLN A N 1
ATOM 1039 C CA . GLN A 1 130 ? 11.070 8.355 -2.219 1.00 94.06 130 GLN A CA 1
ATOM 1040 C C . GLN A 1 130 ? 12.015 7.148 -2.180 1.00 94.06 130 GLN A C 1
ATOM 1042 O O . GLN A 1 130 ? 11.606 6.056 -1.777 1.00 94.06 130 GLN A O 1
ATOM 1047 N N . LEU A 1 131 ? 13.291 7.346 -2.522 1.00 95.06 131 LEU A N 1
ATOM 1048 C CA . LEU A 1 131 ? 14.320 6.313 -2.413 1.00 95.06 131 LEU A CA 1
ATOM 1049 C C . LEU A 1 131 ? 14.538 5.881 -0.954 1.00 95.06 131 LEU A C 1
ATOM 1051 O O . LEU A 1 131 ? 14.608 4.683 -0.677 1.00 95.06 131 LEU A O 1
ATOM 1055 N N . ASP A 1 132 ? 14.582 6.832 -0.015 1.00 95.12 132 ASP A N 1
ATOM 1056 C CA . ASP A 1 132 ? 14.697 6.543 1.419 1.00 95.12 132 ASP A CA 1
ATOM 1057 C C . ASP A 1 132 ? 13.515 5.696 1.925 1.00 95.12 132 ASP A C 1
ATOM 1059 O O . ASP A 1 132 ? 13.699 4.807 2.760 1.00 95.12 132 ASP A O 1
ATOM 1063 N N . VAL A 1 133 ? 12.300 5.940 1.419 1.00 97.19 133 VAL A N 1
ATOM 1064 C CA . VAL A 1 133 ? 11.124 5.109 1.726 1.00 97.19 133 VAL A CA 1
ATOM 1065 C C . VAL A 1 133 ? 11.243 3.721 1.096 1.00 97.19 133 VAL A C 1
ATOM 1067 O O . VAL A 1 133 ? 10.975 2.728 1.767 1.00 97.19 133 VAL A O 1
ATOM 1070 N N . CYS A 1 134 ? 11.675 3.606 -0.161 1.00 97.12 134 CYS A N 1
ATOM 1071 C CA . CYS A 1 134 ? 11.863 2.289 -0.781 1.00 97.12 134 CYS A CA 1
ATOM 1072 C C . CYS A 1 134 ? 12.878 1.452 0.012 1.00 97.12 134 CYS A C 1
ATOM 1074 O O . CYS A 1 134 ? 12.612 0.294 0.335 1.00 97.12 134 CYS A O 1
ATOM 1076 N N . ARG A 1 135 ? 13.985 2.071 0.444 1.00 95.69 135 ARG A N 1
ATOM 1077 C CA . ARG A 1 135 ? 14.955 1.453 1.358 1.00 95.69 135 ARG A CA 1
ATOM 1078 C C . ARG A 1 135 ? 14.311 1.053 2.687 1.00 95.69 135 ARG A C 1
ATOM 1080 O O . ARG A 1 135 ? 14.533 -0.063 3.143 1.00 95.69 135 ARG A O 1
ATOM 1087 N N . GLU A 1 136 ? 13.510 1.929 3.298 1.00 96.50 136 GLU A N 1
ATOM 1088 C CA . GLU A 1 136 ? 12.809 1.653 4.561 1.00 96.50 136 GLU A CA 1
ATOM 1089 C C . GLU A 1 136 ? 12.021 0.336 4.510 1.00 96.50 136 GLU A C 1
ATOM 1091 O O . GLU A 1 136 ? 12.100 -0.458 5.449 1.00 96.50 136 GLU A O 1
ATOM 1096 N N . PHE A 1 137 ? 11.309 0.083 3.411 1.00 97.06 137 PHE A N 1
ATOM 1097 C CA . PHE A 1 137 ? 10.468 -1.104 3.236 1.00 97.06 137 PHE A CA 1
ATOM 1098 C C . PHE A 1 137 ? 11.152 -2.266 2.501 1.00 97.06 137 PHE A C 1
ATOM 1100 O O . PHE A 1 137 ? 10.511 -3.294 2.292 1.00 97.06 137 PHE A O 1
ATOM 1107 N N . ASN A 1 138 ? 12.434 -2.139 2.142 1.00 95.88 138 ASN A N 1
ATOM 1108 C CA . ASN A 1 138 ? 13.153 -3.096 1.292 1.00 95.88 138 ASN A CA 1
ATOM 1109 C C . ASN A 1 138 ? 12.472 -3.345 -0.067 1.00 95.88 138 ASN A C 1
ATOM 1111 O O . ASN A 1 138 ? 12.341 -4.482 -0.520 1.00 95.88 138 ASN A O 1
ATOM 1115 N N . VAL A 1 139 ? 11.980 -2.279 -0.691 1.00 96.56 139 VAL A N 1
ATOM 1116 C CA . VAL A 1 139 ? 11.290 -2.328 -1.979 1.00 96.56 139 VAL A CA 1
ATOM 1117 C C . VAL A 1 139 ? 12.302 -2.079 -3.102 1.00 96.56 139 VAL A C 1
ATOM 1119 O O . VAL A 1 139 ? 12.962 -1.036 -3.080 1.00 96.56 139 VAL A O 1
ATOM 1122 N N . PRO A 1 140 ? 12.440 -2.999 -4.077 1.00 94.75 140 PRO A N 1
ATOM 1123 C CA . PRO A 1 140 ? 13.268 -2.784 -5.256 1.00 94.75 140 PRO A CA 1
ATOM 1124 C C . PRO A 1 140 ? 12.850 -1.541 -6.043 1.00 94.75 140 PRO A C 1
ATOM 1126 O O . PRO A 1 140 ? 11.666 -1.206 -6.131 1.00 94.75 140 PRO A O 1
ATOM 1129 N N . VAL A 1 141 ? 13.837 -0.890 -6.651 1.00 94.94 141 VAL A N 1
ATOM 1130 C CA . VAL A 1 141 ? 13.662 0.337 -7.428 1.00 94.94 141 VAL A CA 1
ATOM 1131 C C . VAL A 1 141 ? 14.282 0.166 -8.807 1.00 94.94 141 VAL A C 1
ATOM 1133 O O . VAL A 1 141 ? 15.381 -0.372 -8.928 1.00 94.94 141 VAL A O 1
ATOM 1136 N N . PHE A 1 142 ? 13.617 0.698 -9.828 1.00 93.81 142 PHE A N 1
ATOM 1137 C CA . PHE A 1 142 ? 14.272 1.108 -11.069 1.00 93.81 142 PHE A CA 1
ATOM 1138 C C . PHE A 1 142 ? 13.975 2.581 -11.342 1.00 93.81 142 PHE A C 1
ATOM 1140 O O . PHE A 1 142 ? 13.075 3.176 -10.746 1.00 93.81 142 PHE A O 1
ATOM 1147 N N . PHE A 1 143 ? 14.764 3.183 -12.222 1.00 92.69 143 PHE A N 1
ATOM 1148 C CA . PHE A 1 143 ? 14.710 4.614 -12.468 1.00 92.69 143 PHE A CA 1
ATOM 1149 C C . PHE A 1 143 ? 14.159 4.924 -13.855 1.00 92.69 143 PHE A C 1
ATOM 1151 O O . PHE A 1 143 ? 14.568 4.320 -14.846 1.00 92.69 143 PHE A O 1
ATOM 1158 N N . TYR A 1 144 ? 13.258 5.899 -13.910 1.00 91.19 144 TYR A N 1
ATOM 1159 C CA . TYR A 1 144 ? 12.833 6.536 -15.145 1.00 91.19 144 TYR A CA 1
ATOM 1160 C C . TYR A 1 144 ? 13.857 7.602 -15.541 1.00 91.19 144 TYR A C 1
ATOM 1162 O O . TYR A 1 144 ? 13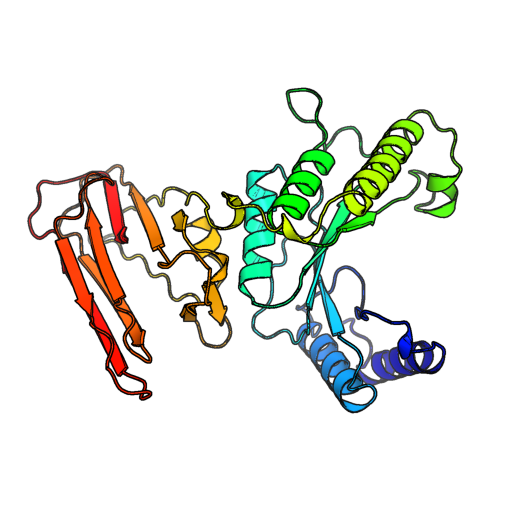.947 8.674 -14.927 1.00 91.19 144 TYR A O 1
ATOM 1170 N N . CYS A 1 145 ? 14.658 7.267 -16.550 1.00 90.00 145 CYS A N 1
ATOM 1171 C CA . CYS A 1 145 ? 15.795 8.045 -17.028 1.00 90.00 145 CYS A CA 1
ATOM 1172 C C . CYS A 1 145 ? 15.570 8.421 -18.492 1.00 90.00 145 CYS A C 1
ATOM 1174 O O . CYS A 1 145 ? 15.739 7.581 -19.368 1.00 90.00 145 CYS A O 1
ATOM 1176 N N . VAL A 1 146 ? 15.206 9.666 -18.772 1.00 88.25 146 VAL A N 1
ATOM 1177 C CA . VAL A 1 146 ? 14.959 10.159 -20.124 1.00 88.25 146 VAL A CA 1
ATOM 1178 C C . VAL A 1 146 ? 15.499 11.572 -20.291 1.00 88.25 146 VAL A C 1
ATOM 1180 O O . VAL A 1 146 ? 15.508 12.375 -19.356 1.00 88.25 146 VAL A O 1
ATOM 1183 N N . ASP A 1 147 ? 15.974 11.891 -21.492 1.00 84.31 147 ASP A N 1
ATOM 1184 C CA . ASP A 1 147 ? 16.335 13.262 -21.827 1.00 84.31 147 ASP A CA 1
ATOM 1185 C C . ASP A 1 147 ? 15.080 14.110 -22.088 1.00 84.31 147 ASP A C 1
ATOM 1187 O O . ASP A 1 147 ? 14.044 13.605 -22.524 1.00 84.31 147 ASP A O 1
ATOM 1191 N N . LEU A 1 148 ? 15.188 15.422 -21.868 1.00 74.69 148 LEU A N 1
ATOM 1192 C CA . LEU A 1 148 ? 14.054 16.348 -21.982 1.00 74.69 148 LEU A CA 1
ATOM 1193 C C . LEU A 1 148 ? 13.550 16.552 -23.412 1.00 74.69 148 LEU A C 1
ATOM 1195 O O . LEU A 1 148 ? 12.468 17.102 -23.601 1.00 74.69 148 LEU A O 1
ATOM 1199 N N . LYS A 1 149 ? 14.342 16.177 -24.420 1.00 78.25 149 LYS A N 1
ATOM 1200 C CA . LYS A 1 149 ? 14.055 16.492 -25.817 1.00 78.25 149 LYS A CA 1
ATOM 1201 C C . LYS A 1 149 ? 13.425 15.317 -26.555 1.00 78.25 149 LYS A C 1
ATOM 1203 O O . LYS A 1 149 ? 12.521 15.534 -27.357 1.00 78.25 149 LYS A O 1
ATOM 1208 N N . TRP A 1 150 ? 13.903 14.102 -26.305 1.00 79.00 150 TRP A N 1
ATOM 1209 C CA . TRP A 1 150 ? 13.519 12.916 -27.071 1.00 79.00 150 TRP A CA 1
ATOM 1210 C C . TRP A 1 150 ? 12.918 11.797 -26.229 1.00 79.00 150 TRP A C 1
ATOM 1212 O O . TRP A 1 150 ? 12.434 10.824 -26.803 1.00 79.00 150 TRP A O 1
ATOM 1222 N N . GLY A 1 151 ? 12.944 11.904 -24.899 1.00 82.88 151 GLY A N 1
ATOM 1223 C CA . GLY A 1 151 ? 12.448 10.831 -24.045 1.00 82.88 151 GLY A CA 1
ATOM 1224 C C . GLY A 1 151 ? 13.357 9.592 -24.047 1.00 82.88 151 GLY A C 1
ATOM 1225 O O . GLY A 1 151 ? 12.879 8.486 -23.821 1.00 82.88 151 GLY A O 1
ATOM 1226 N N . SER A 1 152 ? 14.651 9.736 -24.360 1.00 87.75 152 SER A N 1
ATOM 1227 C CA . SER A 1 152 ? 15.564 8.612 -24.585 1.00 87.75 152 SER A CA 1
ATOM 1228 C C . SER A 1 152 ? 16.495 8.353 -23.392 1.00 87.75 152 SER A C 1
ATOM 1230 O O . SER A 1 152 ? 17.267 9.243 -23.010 1.00 87.75 152 SER A O 1
ATOM 1232 N N . PRO A 1 153 ? 16.529 7.118 -22.849 1.00 89.19 153 PRO A N 1
ATOM 1233 C CA . PRO A 1 153 ? 17.489 6.742 -21.810 1.00 89.19 153 PRO A CA 1
ATOM 1234 C C . PRO A 1 153 ? 18.932 6.730 -22.316 1.00 89.19 153 PRO A C 1
ATOM 1236 O O . PRO A 1 153 ? 19.851 7.070 -21.573 1.00 89.19 153 PRO A O 1
ATOM 1239 N N . GLY A 1 154 ? 19.148 6.388 -23.592 1.00 91.94 154 GLY A N 1
ATOM 1240 C CA . GLY A 1 154 ? 20.481 6.409 -24.196 1.00 91.94 154 GLY A CA 1
ATOM 1241 C C . GLY A 1 154 ? 21.038 7.829 -24.274 1.00 91.94 154 GLY A C 1
ATOM 1242 O O . GLY A 1 154 ? 22.183 8.074 -23.899 1.00 91.94 154 GLY A O 1
ATOM 1243 N N . VAL A 1 155 ? 20.207 8.793 -24.682 1.00 90.75 155 VAL A N 1
ATOM 1244 C CA . VAL A 1 155 ? 20.609 10.208 -24.701 1.00 90.75 155 VAL A CA 1
ATOM 1245 C C . VAL A 1 155 ? 20.837 10.717 -23.279 1.00 90.75 155 VAL A C 1
ATOM 1247 O O . VAL A 1 155 ? 21.857 11.352 -23.027 1.00 90.75 155 VAL A O 1
ATOM 1250 N N . TRP A 1 156 ? 19.952 10.396 -22.329 1.00 92.25 156 TRP A N 1
ATOM 1251 C CA . TRP A 1 156 ? 20.127 10.760 -20.917 1.00 92.25 156 TRP A CA 1
ATOM 1252 C C . TRP A 1 156 ? 21.471 10.274 -20.351 1.00 92.25 156 TRP A C 1
ATOM 1254 O O . TRP A 1 156 ? 22.194 11.029 -19.689 1.00 92.25 156 TRP A O 1
ATOM 1264 N N . LEU A 1 157 ? 21.854 9.033 -20.665 1.00 94.00 157 LEU A N 1
ATOM 1265 C CA . LEU A 1 157 ? 23.085 8.424 -20.165 1.00 94.00 157 LEU A CA 1
ATOM 1266 C C . LEU A 1 157 ? 24.344 9.134 -20.681 1.00 94.00 157 LEU A C 1
ATOM 1268 O O . LEU A 1 157 ? 25.312 9.268 -19.933 1.00 94.00 157 LEU A O 1
ATOM 1272 N N . HIS A 1 158 ? 24.311 9.623 -21.922 1.00 93.69 158 HIS A N 1
ATOM 1273 C CA . HIS A 1 158 ? 25.465 10.220 -22.603 1.00 93.69 158 HIS A CA 1
ATOM 1274 C C . HIS A 1 158 ? 25.423 11.752 -22.712 1.00 93.69 158 HIS A C 1
ATOM 1276 O O . HIS A 1 158 ? 26.343 12.345 -23.263 1.00 93.69 158 HIS A O 1
ATOM 1282 N N . SER A 1 159 ? 24.379 12.409 -22.203 1.00 89.50 159 SER A N 1
ATOM 1283 C CA . SER A 1 159 ? 24.230 13.863 -22.309 1.00 89.50 159 SER A CA 1
ATOM 1284 C C . SER A 1 159 ? 25.200 14.627 -21.400 1.00 89.50 159 SER A C 1
ATOM 1286 O O . SER A 1 159 ? 25.340 14.304 -20.220 1.00 89.50 159 SER A O 1
ATOM 1288 N N . ASP A 1 160 ? 25.800 15.700 -21.905 1.00 91.38 160 ASP A N 1
ATOM 1289 C CA . ASP A 1 160 ? 26.566 16.665 -21.099 1.00 91.38 160 ASP A CA 1
ATOM 1290 C C . ASP A 1 160 ? 25.738 17.898 -20.710 1.00 91.38 160 ASP A C 1
ATOM 1292 O O . ASP A 1 160 ? 26.275 18.887 -20.208 1.00 91.38 160 ASP A O 1
ATOM 1296 N N . ALA A 1 161 ? 24.419 17.850 -20.927 1.00 86.69 161 ALA A N 1
ATOM 1297 C CA . ALA A 1 161 ? 23.528 18.937 -20.554 1.00 86.69 161 ALA A CA 1
ATOM 1298 C C . ALA A 1 161 ? 23.617 19.206 -19.035 1.00 86.69 161 ALA A C 1
ATOM 1300 O O . ALA A 1 161 ? 23.493 18.262 -18.238 1.00 86.69 161 ALA A O 1
ATOM 1301 N N . PRO A 1 162 ? 23.836 20.467 -18.613 1.00 86.94 162 PRO A N 1
ATOM 1302 C CA . PRO A 1 162 ? 24.106 20.815 -17.217 1.00 86.94 162 PRO A CA 1
ATOM 1303 C C . PRO A 1 162 ? 22.965 20.433 -16.266 1.00 86.94 162 PRO A C 1
ATOM 1305 O O . PRO A 1 162 ? 23.210 20.184 -15.089 1.00 86.94 162 PRO A O 1
ATOM 1308 N N . GLU A 1 163 ? 21.738 20.335 -16.769 1.00 83.44 163 GLU A N 1
ATOM 1309 C CA . GLU A 1 163 ? 20.568 19.884 -16.028 1.00 83.44 163 GLU A CA 1
ATOM 1310 C C . GLU A 1 163 ? 20.487 18.359 -15.877 1.00 83.44 163 GLU A C 1
ATOM 1312 O O . GLU A 1 163 ? 19.943 17.897 -14.883 1.00 83.44 163 GLU A O 1
ATOM 1317 N N . ILE A 1 164 ? 21.046 17.557 -16.794 1.00 86.44 164 ILE A N 1
ATOM 1318 C CA . ILE A 1 164 ? 21.008 16.080 -16.724 1.00 86.44 164 ILE A CA 1
ATOM 1319 C C . ILE A 1 164 ? 22.144 15.534 -15.853 1.00 86.44 164 ILE A C 1
ATOM 1321 O O . ILE A 1 164 ? 21.953 14.575 -15.101 1.00 86.44 164 ILE A O 1
ATOM 1325 N N . VAL A 1 165 ? 23.330 16.146 -15.925 1.00 88.81 165 VAL A N 1
ATOM 1326 C CA . VAL A 1 165 ? 24.537 15.656 -15.238 1.00 88.81 165 VAL A CA 1
ATOM 1327 C C . VAL A 1 165 ? 24.329 15.437 -13.725 1.00 88.81 165 VAL A C 1
ATOM 1329 O O . VAL A 1 165 ? 24.728 14.372 -13.239 1.00 88.81 165 VAL A O 1
ATOM 1332 N N . PRO A 1 166 ? 23.705 16.355 -12.955 1.00 86.88 166 PRO A N 1
ATOM 1333 C CA . PRO A 1 166 ? 23.446 16.143 -11.530 1.00 86.88 166 PRO A CA 1
ATOM 1334 C C . PRO A 1 166 ? 22.532 14.944 -11.256 1.00 86.88 166 PRO A C 1
ATOM 1336 O O . PRO A 1 166 ? 22.855 14.122 -10.398 1.00 86.88 166 PRO A O 1
ATOM 1339 N N . TRP A 1 167 ? 21.445 14.794 -12.020 1.00 87.75 167 TRP A N 1
ATOM 1340 C CA . TRP A 1 167 ? 20.503 13.679 -11.879 1.00 87.75 167 TRP A CA 1
ATOM 1341 C C . TRP A 1 167 ? 21.154 12.338 -12.202 1.00 87.75 167 TRP A C 1
ATOM 1343 O O . TRP A 1 167 ? 20.995 11.376 -11.448 1.00 87.75 167 TRP A O 1
ATOM 1353 N N . ARG A 1 168 ? 21.959 12.281 -13.268 1.00 90.69 168 ARG A N 1
ATOM 1354 C CA . ARG A 1 168 ? 22.719 11.077 -13.613 1.00 90.69 168 ARG A CA 1
ATOM 1355 C C . ARG A 1 168 ? 23.700 10.695 -12.510 1.00 90.69 168 ARG A C 1
ATOM 1357 O O . ARG A 1 168 ? 23.716 9.541 -12.087 1.00 90.69 168 ARG A O 1
ATOM 1364 N N . ARG A 1 169 ? 24.487 11.654 -12.007 1.00 91.06 169 ARG A N 1
ATOM 1365 C CA . ARG A 1 169 ? 25.438 11.409 -10.906 1.00 91.06 169 ARG A CA 1
ATOM 1366 C C . ARG A 1 169 ? 24.730 10.920 -9.645 1.00 91.06 169 ARG A C 1
ATOM 1368 O O . ARG A 1 169 ? 25.181 9.951 -9.038 1.00 91.06 169 ARG A O 1
ATOM 1375 N N . TRP A 1 170 ? 23.624 11.562 -9.273 1.00 90.56 170 TRP A N 1
ATOM 1376 C CA . TRP A 1 170 ? 22.816 11.149 -8.130 1.00 90.56 170 TRP A CA 1
ATOM 1377 C C . TRP A 1 170 ? 22.289 9.717 -8.293 1.00 90.56 170 TRP A C 1
ATOM 1379 O O . TRP A 1 170 ? 22.456 8.908 -7.381 1.00 90.56 170 TRP A O 1
ATOM 1389 N N . THR A 1 171 ? 21.721 9.398 -9.459 1.00 91.88 171 THR A N 1
ATOM 1390 C CA . THR A 1 171 ? 21.120 8.089 -9.761 1.00 91.88 171 THR A CA 1
ATOM 1391 C C . THR A 1 171 ? 22.154 6.972 -9.708 1.00 91.88 171 THR A C 1
ATOM 1393 O O . THR A 1 171 ? 21.947 5.977 -9.019 1.00 91.88 171 THR A O 1
ATOM 1396 N N . LEU A 1 172 ? 23.301 7.143 -10.371 1.00 93.56 172 LEU A N 1
ATOM 1397 C CA . LEU A 1 172 ? 24.372 6.142 -10.349 1.00 93.56 172 LEU A CA 1
ATOM 1398 C C . LEU A 1 172 ? 24.931 5.959 -8.932 1.00 93.56 172 LEU A C 1
ATOM 1400 O O . LEU A 1 172 ? 25.049 4.834 -8.455 1.00 93.56 172 LEU A O 1
ATOM 1404 N N . GLY A 1 173 ? 25.144 7.057 -8.198 1.00 94.44 173 GLY A N 1
ATOM 1405 C CA . GLY A 1 173 ? 25.537 6.972 -6.793 1.00 94.44 173 GLY A CA 1
ATOM 1406 C C . GLY A 1 173 ? 24.474 6.306 -5.908 1.00 94.44 173 GLY A C 1
ATOM 1407 O O . GLY A 1 173 ? 24.815 5.653 -4.923 1.00 94.44 173 GLY A O 1
ATOM 1408 N N . ALA A 1 174 ? 23.184 6.459 -6.219 1.00 92.81 174 ALA A N 1
ATOM 1409 C CA . ALA A 1 174 ? 22.100 5.765 -5.526 1.00 92.81 174 ALA A CA 1
ATOM 1410 C C . ALA A 1 174 ? 22.134 4.255 -5.788 1.00 92.81 174 ALA A C 1
ATOM 1412 O O . ALA A 1 174 ? 21.997 3.485 -4.837 1.00 92.81 174 ALA A O 1
ATOM 1413 N N . VAL A 1 175 ? 22.370 3.841 -7.036 1.00 94.00 175 VAL A N 1
ATOM 1414 C CA . VAL A 1 175 ? 22.558 2.431 -7.412 1.00 94.00 175 VAL A CA 1
ATOM 1415 C C . VAL A 1 175 ? 23.727 1.815 -6.643 1.00 94.00 175 VAL A C 1
ATOM 1417 O O . VAL A 1 175 ? 23.542 0.789 -5.989 1.00 94.00 175 VAL A O 1
ATOM 1420 N N . ASP A 1 176 ? 24.883 2.482 -6.609 1.00 94.94 176 ASP A N 1
ATOM 1421 C CA . ASP A 1 176 ? 26.057 1.998 -5.869 1.00 94.94 176 ASP A CA 1
ATOM 1422 C C . ASP A 1 176 ? 25.757 1.817 -4.374 1.00 94.94 176 ASP A C 1
ATOM 1424 O O . ASP A 1 176 ? 26.076 0.785 -3.778 1.00 94.94 176 ASP A O 1
ATOM 1428 N N . ARG A 1 177 ? 25.071 2.791 -3.756 1.00 91.88 177 ARG A N 1
ATOM 1429 C CA . ARG A 1 177 ? 24.652 2.693 -2.347 1.00 91.88 177 ARG A CA 1
ATOM 1430 C C . ARG A 1 177 ? 23.682 1.538 -2.108 1.00 91.88 177 ARG A C 1
ATOM 1432 O O . ARG A 1 177 ? 23.755 0.900 -1.056 1.00 91.88 177 ARG A O 1
ATOM 1439 N N . MET A 1 178 ? 22.765 1.277 -3.038 1.00 90.56 178 MET A N 1
ATOM 1440 C CA . MET A 1 178 ? 21.828 0.157 -2.931 1.00 90.56 178 MET A CA 1
ATOM 1441 C C . MET A 1 178 ? 22.555 -1.186 -3.028 1.00 90.56 178 MET A C 1
ATOM 1443 O O . MET A 1 178 ? 22.348 -2.029 -2.160 1.00 90.56 178 MET A O 1
ATOM 1447 N N . HIS A 1 179 ? 23.470 -1.355 -3.986 1.00 89.75 179 HIS A N 1
ATOM 1448 C CA . HIS A 1 179 ? 24.280 -2.573 -4.106 1.00 89.75 179 HIS A CA 1
ATOM 1449 C C . HIS A 1 179 ? 25.200 -2.809 -2.901 1.00 89.75 179 HIS A C 1
ATOM 1451 O O . HIS A 1 179 ? 25.403 -3.951 -2.496 1.00 89.75 179 HIS A O 1
ATOM 1457 N N . ALA A 1 180 ? 25.716 -1.744 -2.284 1.00 91.19 180 ALA A N 1
ATOM 1458 C CA . ALA A 1 180 ? 26.533 -1.842 -1.075 1.00 91.19 180 ALA A CA 1
ATOM 1459 C C . ALA A 1 180 ? 25.718 -2.120 0.206 1.00 91.19 180 ALA A C 1
ATOM 1461 O O . ALA A 1 180 ? 26.291 -2.360 1.271 1.00 91.19 180 ALA A O 1
ATOM 1462 N N . THR A 1 181 ? 24.385 -2.051 0.152 1.00 89.19 181 THR A N 1
ATOM 1463 C CA . THR A 1 181 ? 23.544 -2.225 1.339 1.00 89.19 181 THR A CA 1
ATOM 1464 C C . THR A 1 181 ? 23.394 -3.696 1.696 1.00 89.19 181 THR A C 1
ATOM 1466 O O . THR A 1 181 ? 22.882 -4.490 0.915 1.00 89.19 181 THR A O 1
ATOM 1469 N N . ALA A 1 182 ? 23.763 -4.055 2.927 1.00 88.62 182 ALA A N 1
ATOM 1470 C CA . ALA A 1 182 ? 23.519 -5.389 3.457 1.00 88.62 182 ALA A CA 1
ATOM 1471 C C . ALA A 1 182 ? 22.006 -5.645 3.590 1.00 88.62 182 ALA A C 1
ATOM 1473 O O . ALA A 1 182 ? 21.353 -5.108 4.488 1.00 88.62 182 ALA A O 1
ATOM 1474 N N . SER A 1 183 ? 21.449 -6.484 2.714 1.00 84.00 183 SER A N 1
ATOM 1475 C CA . SER A 1 183 ? 20.006 -6.765 2.645 1.00 84.00 183 SER A CA 1
ATOM 1476 C C . SER A 1 183 ? 19.428 -7.328 3.948 1.00 84.00 183 SER A C 1
ATOM 1478 O O . SER A 1 183 ? 18.284 -7.037 4.277 1.00 84.00 183 SER A O 1
ATOM 1480 N N . GLY A 1 184 ? 20.231 -8.039 4.750 1.00 88.88 184 GLY A N 1
ATOM 1481 C CA . GLY A 1 184 ? 19.835 -8.536 6.076 1.00 88.88 184 GLY A CA 1
ATOM 1482 C C . GLY A 1 184 ? 19.540 -7.445 7.118 1.00 88.88 184 GLY A C 1
ATOM 1483 O O . GLY A 1 184 ? 19.032 -7.753 8.191 1.00 88.88 184 GLY A O 1
ATOM 1484 N N . THR A 1 185 ? 19.846 -6.179 6.819 1.00 89.00 185 THR A N 1
ATOM 1485 C CA . THR A 1 185 ? 19.500 -5.019 7.664 1.00 89.00 185 THR A CA 1
ATOM 1486 C C . THR A 1 185 ? 18.165 -4.372 7.285 1.00 89.00 185 THR A C 1
ATOM 1488 O O . THR A 1 185 ? 17.732 -3.427 7.947 1.00 89.00 185 THR A O 1
ATOM 1491 N N . LEU A 1 186 ? 17.518 -4.865 6.225 1.00 92.88 186 LEU A N 1
ATOM 1492 C CA . LEU A 1 186 ? 16.245 -4.379 5.707 1.00 92.88 186 LEU A CA 1
ATOM 1493 C C . LEU A 1 186 ? 15.148 -5.459 5.842 1.00 92.88 186 LEU A C 1
ATOM 1495 O O . LEU A 1 186 ? 15.458 -6.651 5.846 1.00 92.88 186 LEU A O 1
ATOM 1499 N N . PRO A 1 187 ? 13.857 -5.079 5.915 1.00 94.31 187 PRO A N 1
ATOM 1500 C CA . PRO A 1 187 ? 13.343 -3.710 6.028 1.00 94.31 187 PRO A CA 1
ATOM 1501 C C . PRO A 1 187 ? 13.709 -3.063 7.375 1.00 94.31 187 PRO A C 1
ATOM 1503 O O . PRO A 1 187 ? 13.960 -3.750 8.365 1.00 94.31 187 PRO A O 1
ATOM 1506 N N . LEU A 1 188 ? 13.736 -1.729 7.426 1.00 94.88 188 LEU A N 1
ATOM 1507 C CA . LEU A 1 188 ? 14.078 -0.995 8.649 1.00 94.88 188 LEU A CA 1
ATOM 1508 C C . LEU A 1 188 ? 12.975 -1.153 9.711 1.00 94.88 188 LEU A C 1
ATOM 1510 O O . LEU A 1 188 ? 11.798 -1.229 9.349 1.00 94.88 188 LEU A O 1
ATOM 1514 N N . PRO A 1 189 ? 13.289 -1.102 11.023 1.00 93.38 189 PRO A N 1
ATOM 1515 C CA . PRO A 1 189 ? 12.279 -1.211 12.081 1.00 93.38 189 PRO A CA 1
ATOM 1516 C C . PRO A 1 189 ? 11.123 -0.204 11.972 1.00 93.38 189 PRO A C 1
ATOM 1518 O O . PRO A 1 189 ? 9.997 -0.520 12.353 1.00 93.38 189 PRO A O 1
ATOM 1521 N N . SER A 1 190 ? 11.364 0.988 11.413 1.00 95.56 190 SER A N 1
ATOM 1522 C CA . SER A 1 190 ? 10.328 2.013 11.220 1.00 95.56 190 SER A CA 1
ATOM 1523 C C . SER A 1 190 ? 9.221 1.584 10.248 1.00 95.56 190 SER A C 1
ATOM 1525 O O . SER A 1 190 ? 8.086 2.033 10.404 1.00 95.56 190 SER A O 1
ATOM 1527 N N . SER A 1 191 ? 9.498 0.659 9.320 1.00 95.94 191 SER A N 1
ATOM 1528 C CA . SER A 1 191 ? 8.507 0.114 8.374 1.00 95.94 191 SER A CA 1
ATOM 1529 C C . SER A 1 191 ? 7.357 -0.637 9.059 1.00 95.94 191 SER A C 1
ATOM 1531 O O . SER A 1 191 ? 6.296 -0.823 8.468 1.00 95.94 191 SER A O 1
ATOM 1533 N N . GLN A 1 192 ? 7.531 -1.041 10.324 1.00 95.19 192 GLN A N 1
ATOM 1534 C CA . GLN A 1 192 ? 6.484 -1.676 11.130 1.00 95.19 192 GLN A CA 1
ATOM 1535 C C . GLN A 1 192 ? 5.408 -0.693 11.605 1.00 95.19 192 GLN A C 1
ATOM 1537 O O . GLN A 1 192 ? 4.365 -1.139 12.090 1.00 95.19 192 GLN A O 1
ATOM 1542 N N . CYS A 1 193 ? 5.669 0.614 11.525 1.00 95.38 193 CYS A N 1
ATOM 1543 C CA . CYS A 1 193 ? 4.872 1.640 12.183 1.00 95.38 193 CYS A CA 1
ATOM 1544 C C . CYS A 1 193 ? 4.393 2.715 11.205 1.00 95.38 193 CYS A C 1
ATOM 1546 O O . CYS A 1 193 ? 5.067 3.048 10.234 1.00 95.38 193 CYS A O 1
ATOM 1548 N N . SER A 1 194 ? 3.238 3.315 11.468 1.00 96.12 194 SER A N 1
ATOM 1549 C CA . SER A 1 194 ? 2.776 4.505 10.748 1.00 96.12 194 SER A CA 1
ATOM 1550 C C . SER A 1 194 ? 1.765 5.281 11.592 1.00 96.12 194 SER A C 1
ATOM 1552 O O . SER A 1 194 ? 1.072 4.666 12.395 1.00 96.12 194 SER A O 1
ATOM 1554 N N . ALA A 1 195 ? 1.667 6.602 11.424 1.00 95.56 195 ALA A N 1
ATOM 1555 C CA . ALA A 1 195 ? 0.708 7.442 12.156 1.00 95.56 195 ALA A CA 1
ATOM 1556 C C . ALA A 1 195 ? -0.581 7.677 11.349 1.00 95.56 195 ALA A C 1
ATOM 1558 O O . ALA A 1 195 ? -0.506 8.165 10.230 1.00 95.56 195 ALA A O 1
ATOM 1559 N N . GLY A 1 196 ? -1.750 7.334 11.871 1.00 95.19 196 GLY A N 1
ATOM 1560 C CA . GLY A 1 196 ? -3.016 7.601 11.183 1.00 95.19 196 GLY A CA 1
ATOM 1561 C C . GLY A 1 196 ? -3.302 9.096 11.103 1.00 95.19 196 GLY A C 1
ATOM 1562 O O . GLY A 1 196 ? -2.803 9.869 11.923 1.00 95.19 196 GLY A O 1
ATOM 1563 N N . ARG A 1 197 ? -4.114 9.508 10.129 1.00 95.75 197 ARG A N 1
ATOM 1564 C CA . ARG A 1 197 ? -4.709 10.848 10.166 1.00 95.75 197 ARG A CA 1
ATOM 1565 C C . ARG A 1 197 ? -5.812 10.909 11.219 1.00 95.75 197 ARG A C 1
ATOM 1567 O O . ARG A 1 197 ? -6.416 9.899 11.569 1.00 95.75 197 ARG A O 1
ATOM 1574 N N . THR A 1 198 ? -6.116 12.117 11.660 1.00 97.19 198 THR A N 1
ATOM 1575 C CA . THR A 1 198 ? -7.322 12.376 12.437 1.00 97.19 198 THR A CA 1
ATOM 1576 C C . THR A 1 198 ? -8.559 12.262 11.541 1.00 97.19 198 THR A C 1
ATOM 1578 O O . THR A 1 198 ? -8.552 12.718 10.396 1.00 97.19 198 THR A O 1
ATOM 1581 N N . ILE A 1 199 ? -9.617 11.640 12.060 1.00 97.50 199 ILE A N 1
ATOM 1582 C CA . ILE A 1 199 ? -10.906 11.486 11.389 1.00 97.50 199 ILE A CA 1
ATOM 1583 C C . ILE A 1 199 ? -11.871 12.497 11.997 1.00 97.50 199 ILE A C 1
ATOM 1585 O O . ILE A 1 199 ? -12.287 12.366 13.148 1.00 97.50 199 ILE A O 1
ATOM 1589 N N . GLU A 1 200 ? -12.225 13.506 11.215 1.00 96.12 200 GLU A N 1
ATOM 1590 C CA . GLU A 1 200 ? -13.252 14.468 11.595 1.00 96.12 200 GLU A CA 1
ATOM 1591 C C . GLU A 1 200 ? -14.635 13.825 11.492 1.00 96.12 200 GLU A C 1
ATOM 1593 O O . GLU A 1 200 ? -14.959 13.151 10.507 1.00 96.12 200 GLU A O 1
ATOM 1598 N N . ILE A 1 201 ? -15.448 14.022 12.526 1.00 94.25 201 ILE A N 1
ATOM 1599 C CA . ILE A 1 201 ? -16.798 13.480 12.611 1.00 94.25 201 ILE A CA 1
ATOM 1600 C C . ILE A 1 201 ? -17.793 14.589 12.934 1.00 94.25 201 ILE A C 1
ATOM 1602 O O . ILE A 1 201 ? -17.509 15.506 13.703 1.00 94.25 201 ILE A O 1
ATOM 1606 N N . ALA A 1 202 ? -18.983 14.473 12.358 1.00 89.19 202 ALA A N 1
ATOM 1607 C CA . ALA A 1 202 ? -20.116 15.344 12.625 1.00 89.19 202 ALA A CA 1
ATOM 1608 C C . ALA A 1 202 ? -21.390 14.499 12.669 1.00 89.19 202 ALA A C 1
ATOM 1610 O O . ALA A 1 202 ? -21.485 13.480 11.982 1.00 89.19 202 ALA A O 1
ATOM 1611 N N . GLY A 1 203 ? -22.349 14.901 13.500 1.00 86.81 203 GLY A N 1
ATOM 1612 C CA . GLY A 1 203 ? -23.651 14.243 13.554 1.00 86.81 203 GLY A CA 1
ATOM 1613 C C . GLY A 1 203 ? -24.447 14.437 12.261 1.00 86.81 203 GLY A C 1
ATOM 1614 O O . GLY A 1 203 ? -24.294 15.444 11.574 1.00 86.81 203 GLY A O 1
ATOM 1615 N N . ASP A 1 204 ? -25.302 13.468 11.953 1.00 89.06 204 ASP A N 1
ATOM 1616 C CA . ASP A 1 204 ? -26.398 13.586 10.994 1.00 89.06 204 ASP A CA 1
ATOM 1617 C C . ASP A 1 204 ? -27.580 14.390 11.582 1.00 89.06 204 ASP A C 1
ATOM 1619 O O . ASP A 1 204 ? -27.505 14.906 12.700 1.00 89.06 204 ASP A O 1
ATOM 1623 N N . ASP A 1 205 ? -28.703 14.460 10.860 1.00 90.00 205 ASP A N 1
ATOM 1624 C CA . ASP A 1 205 ? -29.929 15.148 11.306 1.00 90.00 205 ASP A CA 1
ATOM 1625 C C . ASP A 1 205 ? -30.500 14.596 12.629 1.00 90.00 205 ASP A C 1
ATOM 1627 O O . ASP A 1 205 ? -31.268 15.269 13.319 1.00 90.00 205 ASP A O 1
ATOM 1631 N N . ALA A 1 206 ? -30.124 13.371 13.008 1.00 91.75 206 ALA A N 1
ATOM 1632 C CA . ALA A 1 206 ? -30.490 12.743 14.272 1.00 91.75 206 ALA A CA 1
ATOM 1633 C C . ALA A 1 206 ? -29.409 12.914 15.359 1.00 91.75 206 ALA A C 1
ATOM 1635 O O . ALA A 1 206 ? -29.509 12.287 16.420 1.00 91.75 206 ALA A O 1
ATOM 1636 N N . ASN A 1 207 ? -28.393 13.753 15.119 1.00 88.62 207 ASN A N 1
ATOM 1637 C CA . ASN A 1 207 ? -27.202 13.938 15.950 1.00 88.62 207 ASN A CA 1
ATOM 1638 C C . ASN A 1 207 ? -26.427 12.632 16.195 1.00 88.62 207 ASN A C 1
ATOM 1640 O O . ASN A 1 207 ? -25.885 12.410 17.282 1.00 88.62 207 ASN A O 1
ATOM 1644 N N . ARG A 1 208 ? -26.385 11.742 15.198 1.00 91.25 208 ARG A N 1
ATOM 1645 C CA . ARG A 1 208 ? -25.644 10.477 15.253 1.00 91.25 208 ARG A CA 1
ATOM 1646 C C . ARG A 1 208 ? -24.538 10.463 14.217 1.00 91.25 208 ARG A C 1
ATOM 1648 O O . ARG A 1 208 ? -24.647 11.047 13.152 1.00 91.25 208 ARG A O 1
ATOM 1655 N N . TYR A 1 209 ? -23.472 9.742 14.521 1.00 91.31 209 TYR A N 1
ATOM 1656 C CA . TYR A 1 209 ? -22.403 9.493 13.571 1.00 91.31 209 TYR A CA 1
ATOM 1657 C C . TYR A 1 209 ? -22.074 8.007 13.557 1.00 91.31 209 TYR A C 1
ATOM 1659 O O . TYR A 1 209 ? -22.055 7.352 14.604 1.00 91.31 209 TYR A O 1
ATOM 1667 N N . LYS A 1 210 ? -21.809 7.476 12.363 1.00 94.25 210 LYS A N 1
ATOM 1668 C CA . LYS A 1 210 ? -21.370 6.098 12.173 1.00 94.25 210 LYS A CA 1
ATOM 1669 C C . LYS A 1 210 ? -20.151 6.076 11.265 1.00 94.25 210 LYS A C 1
ATOM 1671 O O . LYS A 1 210 ? -20.202 6.540 10.131 1.00 94.25 210 LYS A O 1
ATOM 1676 N N . TYR A 1 211 ? -19.081 5.484 11.776 1.00 94.75 211 TYR A N 1
ATOM 1677 C CA . TYR A 1 211 ? -17.896 5.144 11.009 1.00 94.75 211 TYR A CA 1
ATOM 1678 C C . TYR A 1 211 ? -17.840 3.633 10.834 1.00 94.75 211 TYR A C 1
ATOM 1680 O O . TYR A 1 211 ? -17.864 2.897 11.820 1.00 94.75 211 TYR A O 1
ATOM 1688 N N . ASP A 1 212 ? -17.720 3.189 9.588 1.00 94.62 212 ASP A N 1
ATOM 1689 C CA . ASP A 1 212 ? -17.494 1.792 9.243 1.00 94.62 212 ASP A CA 1
ATOM 1690 C C . ASP A 1 212 ? -16.158 1.676 8.494 1.00 94.62 212 ASP A C 1
ATOM 1692 O O . ASP A 1 212 ? -15.952 2.339 7.475 1.00 94.62 212 ASP A O 1
ATOM 1696 N N . GLU A 1 213 ? -15.265 0.809 8.976 1.00 94.50 213 GLU A N 1
ATOM 1697 C CA . GLU A 1 213 ? -14.106 0.323 8.218 1.00 94.50 213 GLU A CA 1
ATOM 1698 C C . GLU A 1 213 ? -14.358 -1.144 7.850 1.00 94.50 213 GLU A C 1
ATOM 1700 O O . GLU A 1 213 ? -14.085 -2.041 8.652 1.00 94.50 213 GLU A O 1
ATOM 1705 N N . PRO A 1 214 ? -14.939 -1.406 6.666 1.00 91.44 214 PRO A N 1
ATOM 1706 C CA . PRO A 1 214 ? -15.203 -2.762 6.207 1.00 91.44 214 PRO A CA 1
ATOM 1707 C C . PRO A 1 214 ? -13.953 -3.436 5.629 1.00 91.44 214 PRO A C 1
ATOM 1709 O O . PRO A 1 214 ? -14.027 -4.593 5.246 1.00 91.44 214 PRO A O 1
ATOM 1712 N N . PHE A 1 215 ? -12.821 -2.734 5.485 1.00 93.19 215 PHE A N 1
ATOM 1713 C CA . PHE A 1 215 ? -11.635 -3.212 4.764 1.00 93.19 215 PHE A CA 1
ATOM 1714 C C . PHE A 1 215 ? -11.909 -3.582 3.294 1.00 93.19 215 PHE A C 1
ATOM 1716 O O . PHE A 1 215 ? -11.157 -4.338 2.672 1.00 93.19 215 PHE A O 1
ATOM 1723 N N . ALA A 1 216 ? -12.967 -3.014 2.705 1.00 89.06 216 ALA A N 1
ATOM 1724 C CA . ALA A 1 216 ? -13.258 -3.111 1.273 1.00 89.06 216 ALA A CA 1
ATOM 1725 C C . ALA A 1 216 ? -12.211 -2.374 0.419 1.00 89.06 216 ALA A C 1
ATOM 1727 O O . ALA A 1 216 ? -12.011 -2.685 -0.753 1.00 89.06 216 ALA A O 1
ATOM 1728 N N . THR A 1 217 ? -11.503 -1.419 1.025 1.00 89.69 217 THR A N 1
ATOM 1729 C CA . THR A 1 217 ? -10.371 -0.701 0.433 1.00 89.69 217 THR A CA 1
ATOM 1730 C C . THR A 1 217 ? -9.183 -0.714 1.395 1.00 89.69 217 THR A C 1
ATOM 1732 O O . THR A 1 217 ? -9.293 -1.131 2.547 1.00 89.69 217 THR A O 1
ATOM 1735 N N . SER A 1 218 ? -8.043 -0.218 0.930 1.00 91.75 218 SER A N 1
ATOM 1736 C CA . SER A 1 218 ? -6.821 0.018 1.708 1.00 91.75 218 SER A CA 1
ATOM 1737 C C . SER A 1 218 ? -6.903 1.238 2.642 1.00 91.75 218 SER A C 1
ATOM 1739 O O . SER A 1 218 ? -5.894 1.632 3.222 1.00 91.75 218 SER A O 1
ATOM 1741 N N . ARG A 1 219 ? -8.081 1.857 2.809 1.00 93.38 219 ARG A N 1
ATOM 1742 C CA . ARG A 1 219 ? -8.290 3.105 3.562 1.00 93.38 219 ARG A CA 1
ATOM 1743 C C . ARG A 1 219 ? -7.726 3.084 4.987 1.00 93.38 219 ARG A C 1
ATOM 1745 O O . ARG A 1 219 ? -7.185 4.098 5.428 1.00 93.38 219 ARG A O 1
ATOM 1752 N N . PHE A 1 220 ? -7.751 1.937 5.664 1.00 96.00 220 PHE A N 1
ATOM 1753 C CA . PHE A 1 220 ? -7.141 1.767 6.987 1.00 96.00 220 PHE A CA 1
ATOM 1754 C C . PHE A 1 220 ? -5.648 2.161 7.034 1.00 96.00 220 PHE A C 1
ATOM 1756 O O . PHE A 1 220 ? -5.167 2.585 8.080 1.00 96.00 220 PHE A O 1
ATOM 1763 N N . ILE A 1 221 ? -4.917 2.074 5.911 1.00 96.81 221 ILE A N 1
ATOM 1764 C CA . ILE A 1 221 ? -3.517 2.523 5.795 1.00 96.81 221 ILE A CA 1
ATOM 1765 C C . ILE A 1 221 ? -3.384 4.027 6.036 1.00 96.81 221 ILE A C 1
ATOM 1767 O O . ILE A 1 221 ? -2.333 4.480 6.481 1.00 96.81 221 ILE A O 1
ATOM 1771 N N . TYR A 1 222 ? -4.421 4.805 5.746 1.00 96.25 222 TYR A N 1
ATOM 1772 C CA . TYR A 1 222 ? -4.439 6.254 5.923 1.00 96.25 222 TYR A CA 1
ATOM 1773 C C . TYR A 1 222 ? -5.068 6.653 7.260 1.00 96.25 222 TYR A C 1
ATOM 1775 O O . TYR A 1 222 ? -4.551 7.537 7.943 1.00 96.25 222 TYR A O 1
ATOM 1783 N N . ASP A 1 223 ? -6.160 5.988 7.635 1.00 97.12 223 ASP A N 1
ATOM 1784 C CA . ASP A 1 223 ? -6.996 6.359 8.782 1.00 97.12 223 ASP A CA 1
ATOM 1785 C C . ASP A 1 223 ? -6.444 5.849 10.124 1.00 97.12 223 ASP A C 1
ATOM 1787 O O . ASP A 1 223 ? -6.632 6.500 11.149 1.00 97.12 223 ASP A O 1
ATOM 1791 N N . ALA A 1 224 ? -5.734 4.715 10.141 1.00 97.94 224 ALA A N 1
ATOM 1792 C CA . ALA A 1 224 ? -5.226 4.122 11.374 1.00 97.94 224 ALA A CA 1
ATOM 1793 C C . ALA A 1 224 ? -3.739 4.421 11.610 1.00 97.94 224 ALA A C 1
ATOM 1795 O O . ALA A 1 224 ? -2.903 4.363 10.705 1.00 97.94 224 ALA A O 1
ATOM 1796 N N . THR A 1 225 ? -3.381 4.647 12.874 1.00 97.75 225 THR A N 1
ATOM 1797 C CA . THR A 1 225 ? -2.013 4.437 13.354 1.00 97.75 225 THR A CA 1
ATOM 1798 C C . THR A 1 225 ? -1.764 2.940 13.401 1.00 97.75 225 THR A C 1
ATOM 1800 O O . THR A 1 225 ? -2.489 2.218 14.078 1.00 97.75 225 THR A O 1
ATOM 1803 N N . ILE A 1 226 ? -0.747 2.473 12.684 1.00 97.38 226 ILE A N 1
ATOM 1804 C CA . ILE A 1 226 ? -0.452 1.046 12.529 1.00 97.38 226 ILE A CA 1
ATOM 1805 C C . ILE A 1 226 ? 0.821 0.712 13.291 1.00 97.38 226 ILE A C 1
ATOM 1807 O O . ILE A 1 226 ? 1.824 1.412 13.144 1.00 97.38 226 ILE A O 1
ATOM 1811 N N . ARG A 1 227 ? 0.803 -0.390 14.042 1.00 96.19 227 ARG A N 1
ATOM 1812 C CA . ARG A 1 227 ? 2.001 -1.086 14.532 1.00 96.19 227 ARG A CA 1
ATOM 1813 C C . ARG A 1 227 ? 1.953 -2.543 14.092 1.00 96.19 227 ARG A C 1
ATOM 1815 O O . ARG A 1 227 ? 0.884 -3.144 14.074 1.00 96.19 227 ARG A O 1
ATOM 1822 N N . GLY A 1 228 ? 3.108 -3.112 13.759 1.00 94.81 228 GLY A N 1
ATOM 1823 C CA . GLY A 1 228 ? 3.194 -4.491 13.275 1.00 94.81 228 GLY A CA 1
ATOM 1824 C C . GLY A 1 228 ? 2.742 -4.650 11.820 1.00 94.81 228 GLY A C 1
ATOM 1825 O O . GLY A 1 228 ? 2.205 -5.697 11.469 1.00 94.81 228 GLY A O 1
ATOM 1826 N N . PHE A 1 229 ? 2.926 -3.620 10.985 1.00 95.75 229 PHE A N 1
ATOM 1827 C CA . PHE A 1 229 ? 2.428 -3.561 9.603 1.00 95.75 229 PHE A CA 1
ATOM 1828 C C . PHE A 1 229 ? 2.722 -4.821 8.768 1.00 95.75 229 PHE A C 1
ATOM 1830 O O . PHE A 1 229 ? 1.855 -5.281 8.035 1.00 95.75 229 PHE A O 1
ATOM 1837 N N . TRP A 1 230 ? 3.892 -5.445 8.918 1.00 93.50 230 TRP A N 1
ATOM 1838 C CA . TRP A 1 230 ? 4.263 -6.630 8.127 1.00 93.50 230 TRP A CA 1
ATOM 1839 C C . TRP A 1 230 ? 3.460 -7.903 8.439 1.00 93.50 230 TRP A C 1
ATOM 1841 O O . TRP A 1 230 ? 3.524 -8.876 7.685 1.00 93.50 230 TRP A O 1
ATOM 1851 N N . ASN A 1 231 ? 2.692 -7.897 9.528 1.00 93.19 231 ASN A N 1
ATOM 1852 C CA . ASN A 1 231 ? 1.749 -8.957 9.874 1.00 93.19 231 ASN A CA 1
ATOM 1853 C C . ASN A 1 231 ? 0.340 -8.695 9.304 1.00 93.19 231 ASN A C 1
ATOM 1855 O O . ASN A 1 231 ? -0.571 -9.486 9.557 1.00 93.19 231 ASN A O 1
ATOM 1859 N N . VAL A 1 232 ? 0.142 -7.594 8.572 1.00 93.69 232 VAL A N 1
ATOM 1860 C CA . VAL A 1 232 ? -1.139 -7.186 7.990 1.00 93.69 232 VAL A CA 1
ATOM 1861 C C . VAL A 1 232 ? -1.184 -7.534 6.506 1.00 93.69 232 VAL A C 1
ATOM 1863 O O . VAL A 1 232 ? -0.249 -7.256 5.760 1.00 93.69 232 VAL A O 1
ATOM 1866 N N . GLN A 1 233 ? -2.308 -8.097 6.069 1.00 94.88 233 GLN A N 1
ATOM 1867 C CA . GLN A 1 233 ? -2.619 -8.296 4.663 1.00 94.88 233 GLN A CA 1
ATOM 1868 C C . GLN A 1 233 ? -4.059 -7.866 4.358 1.00 94.88 233 GLN A C 1
ATOM 1870 O O . GLN A 1 233 ? -5.016 -8.312 4.987 1.00 94.88 233 GLN A O 1
ATOM 1875 N N . TRP A 1 234 ? -4.225 -7.011 3.359 1.00 94.75 234 TRP A N 1
ATOM 1876 C CA . TRP A 1 234 ? -5.503 -6.587 2.819 1.00 94.75 234 TRP A CA 1
ATOM 1877 C C . TRP A 1 234 ? -6.052 -7.648 1.862 1.00 94.75 234 TRP A C 1
ATOM 1879 O O . TRP A 1 234 ? -5.514 -7.896 0.782 1.00 94.75 234 TRP A O 1
ATOM 1889 N N . GLY A 1 235 ? -7.151 -8.281 2.266 1.00 88.62 235 GLY A N 1
ATOM 1890 C CA . GLY A 1 235 ? -7.870 -9.269 1.473 1.00 88.62 235 GLY A CA 1
ATOM 1891 C C . GLY A 1 235 ? -9.038 -8.644 0.720 1.00 88.62 235 GLY A C 1
ATOM 1892 O O . GLY A 1 235 ? -10.150 -9.134 0.874 1.00 88.62 235 GLY A O 1
ATOM 1893 N N . GLY A 1 236 ? -8.807 -7.582 -0.062 1.00 77.62 236 GLY A N 1
ATOM 1894 C CA . GLY A 1 236 ? -9.856 -6.713 -0.623 1.00 77.62 236 GLY A CA 1
ATOM 1895 C C . GLY A 1 236 ? -11.026 -7.398 -1.340 1.00 77.62 236 GLY A C 1
ATOM 1896 O O . GLY A 1 236 ? -12.134 -6.884 -1.303 1.00 77.62 236 GLY A O 1
ATOM 1897 N N . LEU A 1 237 ? -10.836 -8.583 -1.936 1.00 78.56 237 LEU A N 1
ATOM 1898 C CA . LEU A 1 237 ? -11.938 -9.366 -2.526 1.00 78.56 237 LEU A CA 1
ATOM 1899 C C . LEU A 1 237 ? -12.937 -9.894 -1.494 1.00 78.56 237 LEU A C 1
ATOM 1901 O O . LEU A 1 237 ? -14.100 -10.101 -1.818 1.00 78.56 237 LEU A O 1
ATOM 1905 N N . GLY A 1 238 ? -12.461 -10.174 -0.287 1.00 75.25 238 GLY A N 1
ATOM 1906 C CA . GLY A 1 238 ? -13.273 -10.642 0.826 1.00 75.25 238 GLY A CA 1
ATOM 1907 C C . GLY A 1 238 ? -13.560 -9.557 1.852 1.00 75.25 238 GLY A C 1
ATOM 1908 O O . GLY A 1 238 ? -13.923 -9.939 2.958 1.00 75.25 238 GLY A O 1
ATOM 1909 N N . GLU A 1 239 ? -13.316 -8.280 1.514 1.00 88.19 239 GLU A N 1
ATOM 1910 C CA . GLU A 1 239 ? -13.559 -7.107 2.371 1.00 88.19 239 GLU A CA 1
ATOM 1911 C C . GLU A 1 239 ? -13.114 -7.363 3.813 1.00 88.19 239 GLU A C 1
ATOM 1913 O O . GLU A 1 239 ? -13.892 -7.382 4.763 1.00 88.19 239 GLU A O 1
ATOM 1918 N N . LYS A 1 240 ? -11.836 -7.721 3.955 1.00 91.12 240 LYS A N 1
ATOM 1919 C CA . LYS A 1 240 ? -11.282 -8.134 5.239 1.00 91.12 240 LYS A CA 1
ATOM 1920 C C . LYS A 1 240 ? -9.823 -7.771 5.369 1.00 91.12 240 LYS A C 1
ATOM 1922 O O . LYS A 1 240 ? -9.052 -7.811 4.406 1.00 91.12 240 LYS A O 1
ATOM 1927 N N . LEU A 1 241 ? -9.442 -7.529 6.612 1.00 94.25 241 LEU A N 1
ATOM 1928 C CA . LEU A 1 241 ? -8.057 -7.497 7.027 1.00 94.25 241 LEU A CA 1
ATOM 1929 C C . LEU A 1 241 ? -7.650 -8.870 7.556 1.00 94.25 241 LEU A C 1
ATOM 1931 O O . LEU A 1 241 ? -8.299 -9.435 8.435 1.00 94.25 241 LEU A O 1
ATOM 1935 N N . ILE A 1 242 ? -6.569 -9.411 7.015 1.00 93.38 242 ILE A N 1
ATOM 1936 C CA . ILE A 1 242 ? -5.958 -10.652 7.472 1.00 93.38 242 ILE A CA 1
ATOM 1937 C C . ILE A 1 242 ? -4.763 -10.271 8.336 1.00 93.38 242 ILE A C 1
ATOM 1939 O O . ILE A 1 242 ? -3.884 -9.529 7.902 1.00 93.38 242 ILE A O 1
ATOM 1943 N N . ILE A 1 243 ? -4.722 -10.797 9.555 1.00 92.19 243 ILE A N 1
ATOM 1944 C CA . ILE A 1 243 ? -3.602 -10.612 10.474 1.00 92.19 243 ILE A CA 1
ATOM 1945 C C . ILE A 1 243 ? -2.935 -11.967 10.669 1.00 92.19 243 ILE A C 1
ATOM 1947 O O . ILE A 1 243 ? -3.573 -12.921 11.114 1.00 92.19 243 ILE A O 1
ATOM 1951 N N . THR A 1 244 ? -1.651 -12.057 10.328 1.00 87.06 244 THR A N 1
ATOM 1952 C CA . THR A 1 244 ? -0.870 -13.292 10.453 1.00 87.06 244 THR A CA 1
ATOM 1953 C C . THR A 1 244 ? 0.323 -13.046 11.352 1.00 87.06 244 THR A C 1
ATOM 1955 O O . THR A 1 244 ? 1.137 -12.178 11.068 1.00 87.06 244 THR A O 1
ATOM 1958 N N . ARG A 1 245 ? 0.471 -13.840 12.413 1.00 77.62 245 ARG A N 1
ATOM 1959 C CA . ARG A 1 245 ? 1.658 -13.778 13.267 1.00 77.62 245 ARG A CA 1
ATOM 1960 C C . ARG A 1 245 ? 2.814 -14.515 12.594 1.00 77.62 245 ARG A C 1
ATOM 1962 O O . ARG A 1 245 ? 2.756 -15.734 12.448 1.00 77.62 245 ARG A O 1
ATOM 1969 N N . ARG A 1 246 ? 3.873 -13.795 12.224 1.00 73.00 246 ARG A N 1
ATOM 1970 C CA . ARG A 1 246 ? 5.120 -14.399 11.727 1.00 73.00 246 ARG A CA 1
ATOM 1971 C C . ARG A 1 246 ? 6.131 -14.563 12.864 1.00 73.00 246 ARG A C 1
ATOM 1973 O O . ARG A 1 246 ? 6.258 -13.692 13.726 1.00 73.00 246 ARG A O 1
ATOM 1980 N N . ALA A 1 247 ? 6.841 -15.690 12.887 1.00 64.88 247 ALA A N 1
ATOM 1981 C CA . ALA A 1 247 ? 7.902 -15.929 13.864 1.00 64.88 247 ALA A CA 1
ATOM 1982 C C . ALA A 1 247 ? 9.000 -14.855 13.734 1.00 64.88 247 ALA A C 1
ATOM 1984 O O . ALA A 1 247 ? 9.376 -14.487 12.624 1.00 64.88 247 ALA A O 1
ATOM 1985 N N . GLY A 1 248 ? 9.485 -14.326 14.861 1.00 64.56 248 GLY A N 1
ATOM 1986 C CA . GLY A 1 248 ? 10.533 -13.296 14.886 1.00 64.56 248 GLY A CA 1
ATOM 1987 C C . GLY A 1 248 ? 10.086 -11.865 14.546 1.00 64.56 248 GLY A C 1
ATOM 1988 O O . GLY A 1 248 ? 10.919 -10.965 14.569 1.00 64.56 248 GLY A O 1
ATOM 1989 N N . GLN A 1 249 ? 8.801 -11.620 14.260 1.00 68.50 249 GLN A N 1
ATOM 1990 C CA . GLN A 1 249 ? 8.266 -10.265 14.055 1.00 68.50 249 GLN A CA 1
ATOM 1991 C C . GLN A 1 249 ? 7.611 -9.702 15.323 1.00 68.50 249 GLN A C 1
ATOM 1993 O O . GLN A 1 249 ? 7.323 -10.440 16.270 1.00 68.50 249 GLN A O 1
ATOM 1998 N N . MET A 1 250 ? 7.372 -8.381 15.337 1.00 64.94 250 MET A N 1
ATOM 1999 C CA . MET A 1 250 ? 6.643 -7.701 16.414 1.00 64.94 250 MET A CA 1
ATOM 2000 C C . MET A 1 250 ? 5.383 -8.501 16.792 1.00 64.94 250 MET A C 1
ATOM 2002 O O . MET A 1 250 ? 4.596 -8.847 15.907 1.00 64.94 250 MET A O 1
ATOM 2006 N N . PRO A 1 251 ? 5.181 -8.813 18.084 1.00 65.56 251 PRO A N 1
ATOM 2007 C CA . PRO A 1 251 ? 4.222 -9.831 18.505 1.00 65.56 251 PRO A CA 1
ATOM 2008 C C . PRO A 1 251 ? 2.753 -9.413 18.365 1.00 65.56 251 PRO A C 1
ATOM 2010 O O . PRO A 1 251 ? 1.888 -10.284 18.430 1.00 65.56 251 PRO A O 1
ATOM 2013 N N . ALA A 1 252 ? 2.467 -8.121 18.178 1.00 85.25 252 ALA A N 1
ATOM 2014 C CA . ALA A 1 252 ? 1.114 -7.584 18.109 1.00 85.25 252 ALA A CA 1
ATOM 2015 C C . ALA A 1 252 ? 0.944 -6.642 16.911 1.00 85.25 252 ALA A C 1
ATOM 2017 O O . ALA A 1 252 ? 1.804 -5.799 16.645 1.00 85.25 252 ALA A O 1
ATOM 2018 N N . VAL A 1 253 ? -0.187 -6.792 16.221 1.00 93.56 253 VAL A N 1
ATOM 2019 C CA . VAL A 1 253 ? -0.716 -5.778 15.307 1.00 93.56 253 VAL A CA 1
ATOM 2020 C C . VAL A 1 253 ? -1.622 -4.856 16.105 1.00 93.56 253 VAL A C 1
ATOM 2022 O O . VAL A 1 253 ? -2.460 -5.331 16.868 1.00 93.56 253 VAL A O 1
ATOM 2025 N N . GLU A 1 254 ? -1.451 -3.553 15.922 1.00 95.62 254 GLU A N 1
ATOM 2026 C CA . GLU A 1 254 ? -2.300 -2.524 16.522 1.00 95.62 254 GLU A CA 1
ATOM 2027 C C . GLU A 1 254 ? -2.785 -1.587 15.414 1.00 95.62 254 GLU A C 1
ATOM 2029 O O . GLU A 1 254 ? -1.973 -1.132 14.604 1.00 95.62 254 GLU A O 1
ATOM 2034 N N . LEU A 1 255 ? -4.089 -1.308 15.386 1.00 97.56 255 LEU A N 1
ATOM 2035 C CA . LEU A 1 255 ? -4.692 -0.257 14.570 1.00 97.56 255 LEU A CA 1
ATOM 2036 C C . LEU A 1 255 ? -5.359 0.728 15.522 1.00 97.56 255 LEU A C 1
ATOM 2038 O O . LEU A 1 255 ? -6.287 0.344 16.217 1.00 97.56 255 LEU A O 1
ATOM 2042 N N . VAL A 1 256 ? -4.901 1.976 15.565 1.00 98.19 256 VAL A N 1
ATOM 2043 C CA . VAL A 1 256 ? -5.511 3.013 16.406 1.00 98.19 256 VAL A CA 1
ATOM 2044 C C . VAL A 1 256 ? -6.107 4.105 15.532 1.00 98.19 256 VAL A C 1
ATOM 2046 O O . VAL A 1 256 ? -5.377 4.798 14.825 1.00 98.19 256 VAL A O 1
ATOM 2049 N N . TYR A 1 257 ? -7.419 4.280 15.615 1.00 98.50 257 TYR A N 1
ATOM 2050 C CA . TYR A 1 257 ? -8.162 5.346 14.951 1.00 98.50 257 TYR A CA 1
ATOM 2051 C C . TYR A 1 257 ? -8.356 6.511 15.922 1.00 98.50 257 TYR A C 1
ATOM 2053 O O . TYR A 1 257 ? -8.708 6.289 17.082 1.00 98.50 257 TYR A O 1
ATOM 2061 N N . HIS A 1 258 ? -8.133 7.739 15.453 1.00 98.38 258 HIS A N 1
ATOM 2062 C CA . HIS A 1 258 ? -8.327 8.971 16.224 1.00 98.38 258 HIS A CA 1
ATOM 2063 C C . HIS A 1 258 ? -9.465 9.776 15.612 1.00 98.38 258 HIS A C 1
ATOM 2065 O O . HIS A 1 258 ? -9.393 10.156 14.446 1.00 98.38 258 HIS A O 1
ATOM 2071 N N . PHE A 1 259 ? -10.500 10.028 16.403 1.00 97.88 259 PHE A N 1
ATOM 2072 C CA . PHE A 1 259 ? -11.691 10.754 15.985 1.00 97.88 259 PHE A CA 1
ATOM 2073 C C . PHE A 1 259 ? -11.772 12.096 16.703 1.00 97.88 259 PHE A C 1
ATOM 2075 O O . PHE A 1 259 ? -11.550 12.152 17.915 1.00 97.88 259 PHE A O 1
ATOM 2082 N N . VAL A 1 260 ? -12.141 13.151 15.975 1.00 97.62 260 VAL A N 1
ATOM 2083 C CA . VAL A 1 260 ? -12.358 14.502 16.519 1.00 97.62 260 VAL A CA 1
ATOM 2084 C C . VAL A 1 260 ? -13.675 15.085 16.026 1.00 97.62 260 VAL A C 1
ATOM 2086 O O . VAL A 1 260 ? -14.104 14.823 14.905 1.00 97.62 260 VAL A O 1
ATOM 2089 N N . SER A 1 261 ? -14.307 15.893 16.868 1.00 95.69 261 SER A N 1
ATOM 2090 C CA . SER A 1 261 ? -15.552 16.600 16.582 1.00 95.69 261 SER A CA 1
ATOM 2091 C C . SER A 1 261 ? -15.502 17.996 17.187 1.00 95.69 261 SER A C 1
ATOM 2093 O O . SER A 1 261 ? -15.056 18.180 18.322 1.00 95.69 261 SER A O 1
ATOM 2095 N N . GLU A 1 262 ? -16.037 18.975 16.463 1.00 94.06 262 GLU A N 1
ATOM 2096 C CA . GLU A 1 262 ? -16.256 20.322 17.000 1.00 94.06 262 GLU A CA 1
ATOM 2097 C C . GLU A 1 262 ? -17.318 20.314 18.118 1.00 94.06 262 GLU A C 1
ATOM 2099 O O . GLU A 1 262 ? -17.243 21.064 19.096 1.00 94.06 262 GLU A O 1
ATOM 2104 N N . PHE A 1 263 ? -18.294 19.408 18.011 1.00 92.44 263 PHE A N 1
ATOM 2105 C CA . PHE A 1 263 ? -19.390 19.263 18.963 1.00 92.44 263 PHE A CA 1
ATOM 2106 C C . PHE A 1 263 ? -19.085 18.195 20.022 1.00 92.44 263 PHE A C 1
ATOM 2108 O O . PHE A 1 263 ? -18.462 17.180 19.699 1.00 92.44 263 PHE A O 1
ATOM 2115 N N . PRO A 1 264 ? -19.553 18.362 21.275 1.00 92.94 264 PRO A N 1
ATOM 2116 C CA . PRO A 1 264 ? -19.386 17.342 22.303 1.00 92.94 264 PRO A CA 1
ATOM 2117 C C . PRO A 1 264 ? -20.079 16.020 21.936 1.00 92.94 264 PRO A C 1
ATOM 2119 O O . PRO A 1 264 ? -21.274 15.990 21.653 1.00 92.94 264 PRO A O 1
ATOM 2122 N N . ILE A 1 265 ? -19.330 14.925 22.010 1.00 92.94 265 ILE A N 1
ATOM 2123 C CA . ILE A 1 265 ? -19.756 13.558 21.711 1.00 92.94 265 ILE A CA 1
ATOM 2124 C C . ILE A 1 265 ? -20.111 12.846 23.020 1.00 92.94 265 ILE A C 1
ATOM 2126 O O . ILE A 1 265 ? -19.415 12.984 24.029 1.00 92.94 265 ILE A O 1
ATOM 2130 N N . ARG A 1 266 ? -21.186 12.056 22.991 1.00 92.56 266 ARG A N 1
ATOM 2131 C CA . ARG A 1 266 ? -21.624 11.159 24.072 1.00 92.56 266 ARG A CA 1
ATOM 2132 C C . ARG A 1 266 ? -21.880 9.764 23.505 1.00 92.56 266 ARG A C 1
ATOM 2134 O O . ARG A 1 266 ? -21.892 9.590 22.289 1.00 92.56 266 ARG A O 1
ATOM 2141 N N . ASP A 1 267 ? -22.079 8.782 24.382 1.00 92.81 267 ASP A N 1
ATOM 2142 C CA . ASP A 1 267 ? -22.489 7.420 24.007 1.00 92.81 267 ASP A CA 1
ATOM 2143 C C . ASP A 1 267 ? -21.568 6.736 22.983 1.00 92.81 267 ASP A C 1
ATOM 2145 O O . ASP A 1 267 ? -22.019 6.003 22.098 1.00 92.81 267 ASP A O 1
ATOM 2149 N N . ILE A 1 268 ? -20.256 6.952 23.111 1.00 95.38 268 ILE A N 1
ATOM 2150 C CA . ILE A 1 268 ? -19.256 6.381 22.204 1.00 95.38 268 ILE A CA 1
ATOM 2151 C C . ILE A 1 268 ? -19.266 4.859 22.333 1.00 95.38 268 ILE A C 1
ATOM 2153 O O . ILE A 1 268 ? -19.032 4.304 23.412 1.00 95.38 268 ILE A O 1
ATOM 2157 N N . ARG A 1 269 ? -19.501 4.183 21.208 1.00 96.38 269 ARG A N 1
ATOM 2158 C CA . ARG A 1 269 ? -19.505 2.724 21.098 1.00 96.38 269 ARG A CA 1
ATOM 2159 C C . ARG A 1 269 ? -18.631 2.299 19.934 1.00 96.38 269 ARG A C 1
ATOM 2161 O O . ARG A 1 269 ? -18.731 2.860 18.848 1.00 96.38 269 ARG A O 1
ATOM 2168 N N . ALA A 1 270 ? -17.834 1.261 20.149 1.00 97.50 270 ALA A N 1
ATOM 2169 C CA . ALA A 1 270 ? -17.112 0.585 19.084 1.00 97.50 270 ALA A CA 1
ATOM 2170 C C . ALA A 1 270 ? -17.498 -0.888 19.054 1.00 97.50 270 ALA A C 1
ATOM 2172 O O . ALA A 1 270 ? -17.734 -1.514 20.092 1.00 97.50 270 ALA A O 1
ATOM 2173 N N . ARG A 1 271 ? -17.544 -1.442 17.844 1.00 97.81 271 ARG A N 1
ATOM 2174 C CA . ARG A 1 271 ? -17.793 -2.858 17.595 1.00 97.81 271 ARG A CA 1
ATOM 2175 C C . ARG A 1 271 ? -16.734 -3.384 16.643 1.00 97.81 271 ARG A C 1
ATOM 2177 O O . ARG A 1 271 ? -16.412 -2.734 15.657 1.00 97.81 271 ARG A O 1
ATOM 2184 N N . LEU A 1 272 ? -16.248 -4.584 16.931 1.00 96.88 272 LEU A N 1
ATOM 2185 C CA . LEU A 1 272 ? -15.337 -5.324 16.070 1.00 96.88 272 LEU A CA 1
ATOM 2186 C C . LEU A 1 272 ? -15.861 -6.747 15.935 1.00 96.88 272 LEU A C 1
ATOM 2188 O O . LEU A 1 272 ? -16.231 -7.375 16.926 1.00 96.88 272 LEU A O 1
ATOM 2192 N N . SER A 1 273 ? -15.885 -7.263 14.718 1.00 95.56 273 SER A N 1
ATOM 2193 C CA . SER A 1 273 ? -16.256 -8.647 14.442 1.00 95.56 273 SER A CA 1
ATOM 2194 C C . SER A 1 273 ? -15.292 -9.257 13.446 1.00 95.56 273 SER A C 1
ATOM 2196 O O . SER A 1 273 ? -14.753 -8.557 12.591 1.00 95.56 273 SER A O 1
ATOM 2198 N N . GLY A 1 274 ? -15.098 -10.566 13.542 1.00 94.25 274 GLY A N 1
ATOM 2199 C CA . GLY A 1 274 ? -14.221 -11.288 12.637 1.00 94.25 274 GLY A CA 1
ATOM 2200 C C . GLY A 1 274 ? -14.081 -12.747 13.031 1.00 94.25 274 GLY A C 1
ATOM 2201 O O . GLY A 1 274 ? -14.899 -13.292 13.771 1.00 94.25 274 GLY A O 1
ATOM 2202 N N . GLN A 1 275 ? -13.014 -13.364 12.533 1.00 92.12 275 GLN A N 1
ATOM 2203 C CA . GLN A 1 275 ? -12.681 -14.760 12.791 1.00 92.12 275 GLN A CA 1
ATOM 2204 C C . GLN A 1 275 ? -11.251 -14.856 13.315 1.00 92.12 275 GLN A C 1
ATOM 2206 O O . GLN A 1 275 ? -10.358 -14.185 12.797 1.00 92.12 275 GLN A O 1
ATOM 2211 N N . THR A 1 276 ? -11.018 -15.712 14.305 1.00 89.50 276 THR A N 1
ATOM 2212 C CA . THR A 1 276 ? -9.670 -16.086 14.747 1.00 89.50 276 THR A CA 1
ATOM 2213 C C . THR A 1 276 ? -9.404 -17.557 14.471 1.00 89.50 276 THR A C 1
ATOM 2215 O O . THR A 1 276 ? -10.321 -18.369 14.352 1.00 89.50 276 THR A O 1
ATOM 2218 N N . MET A 1 277 ? -8.126 -17.900 14.352 1.00 84.31 277 MET A N 1
ATOM 2219 C CA . MET A 1 277 ? -7.642 -19.274 14.281 1.00 84.31 277 MET A CA 1
ATOM 2220 C C . MET A 1 277 ? -6.436 -19.386 15.215 1.00 84.31 277 MET A C 1
ATOM 2222 O O . MET A 1 277 ? -5.543 -18.537 15.172 1.00 84.31 277 MET A O 1
ATOM 2226 N N . GLY A 1 278 ? -6.419 -20.408 16.070 1.00 83.38 278 GLY A N 1
ATOM 2227 C CA . GLY A 1 278 ? -5.412 -20.553 17.119 1.00 83.38 278 GLY A CA 1
ATOM 2228 C C . GLY A 1 278 ? -5.621 -19.611 18.311 1.00 83.38 278 GLY A C 1
ATOM 2229 O O . GLY A 1 278 ? -6.711 -19.087 18.545 1.00 83.38 278 GLY A O 1
ATOM 2230 N N . THR A 1 279 ? -4.556 -19.409 19.090 1.00 81.31 279 THR A N 1
ATOM 2231 C CA . THR A 1 279 ? -4.618 -18.851 20.454 1.00 81.31 279 THR A CA 1
ATOM 2232 C C . THR A 1 279 ? -4.437 -17.335 20.544 1.00 81.31 279 THR A C 1
ATOM 2234 O O . THR A 1 279 ? -4.490 -16.780 21.642 1.00 81.31 279 THR A O 1
ATOM 2237 N N . ALA A 1 280 ? -4.224 -16.642 19.421 1.00 83.56 280 ALA A N 1
ATOM 2238 C CA . ALA A 1 280 ? -3.978 -15.202 19.428 1.00 83.56 280 ALA A CA 1
ATOM 2239 C C . ALA A 1 280 ? -5.209 -14.436 19.961 1.00 83.56 280 ALA A C 1
ATOM 2241 O O . ALA A 1 280 ? -6.305 -14.600 19.416 1.00 83.56 280 ALA A O 1
ATOM 2242 N N . PRO A 1 281 ? -5.066 -13.618 21.022 1.00 89.94 281 PRO A N 1
ATOM 2243 C CA . PRO A 1 281 ? -6.166 -12.806 21.520 1.00 89.94 281 PRO A CA 1
ATOM 2244 C C . PRO A 1 281 ? -6.451 -11.639 20.570 1.00 89.94 281 PRO A C 1
ATOM 2246 O O . PRO A 1 281 ? -5.532 -11.069 19.981 1.00 89.94 281 PRO A O 1
ATOM 2249 N N . VAL A 1 282 ? -7.721 -11.251 20.479 1.00 93.44 282 VAL A N 1
ATOM 2250 C CA . VAL A 1 282 ? -8.160 -10.027 19.797 1.00 93.44 282 VAL A CA 1
ATOM 2251 C C . VAL A 1 282 ? -8.779 -9.110 20.835 1.00 93.44 282 VAL A C 1
ATOM 2253 O O . VAL A 1 282 ? -9.687 -9.523 21.553 1.00 93.44 282 VAL A O 1
ATOM 2256 N N . THR A 1 283 ? -8.298 -7.874 20.911 1.00 95.62 283 THR A N 1
ATOM 2257 C CA . THR A 1 283 ? -8.795 -6.866 21.850 1.00 95.62 283 THR A CA 1
ATOM 2258 C C . THR A 1 283 ? -9.370 -5.696 21.076 1.00 95.62 283 THR A C 1
ATOM 2260 O O . THR A 1 283 ? -8.759 -5.253 20.113 1.00 95.62 283 THR A O 1
ATOM 2263 N N . LEU A 1 284 ? -10.520 -5.205 21.530 1.00 97.94 284 LEU A N 1
ATOM 2264 C CA . LEU A 1 284 ? -11.098 -3.930 21.131 1.00 97.94 284 LEU A CA 1
ATOM 2265 C C . LEU A 1 284 ? -11.090 -3.014 22.354 1.00 97.94 284 LEU A C 1
ATOM 2267 O O . LEU A 1 284 ? -11.528 -3.434 23.429 1.00 97.94 284 LEU A O 1
ATOM 2271 N N . ALA A 1 285 ? -10.612 -1.786 22.201 1.00 98.00 285 ALA A N 1
ATOM 2272 C CA . ALA A 1 285 ? -10.521 -0.818 23.280 1.00 98.00 285 ALA A CA 1
ATOM 2273 C C . ALA A 1 285 ? -10.935 0.596 22.848 1.00 98.00 285 ALA A C 1
ATOM 2275 O O . ALA A 1 285 ? -10.795 0.991 21.692 1.00 98.00 285 ALA A O 1
ATOM 2276 N N . LEU A 1 286 ? -11.426 1.371 23.815 1.00 97.94 286 LEU A N 1
ATOM 2277 C CA . LEU A 1 286 ? -11.754 2.788 23.677 1.00 97.94 286 LEU A CA 1
ATOM 2278 C C . LEU A 1 286 ? -10.941 3.624 24.662 1.00 97.94 286 LEU A C 1
ATOM 2280 O O . LEU A 1 286 ? -10.664 3.204 25.791 1.00 97.94 286 LEU A O 1
ATOM 2284 N N . SER A 1 287 ? -10.604 4.837 24.240 1.00 97.19 287 SER A N 1
ATOM 2285 C CA . SER A 1 287 ? -9.955 5.845 25.071 1.00 97.19 287 SER A CA 1
ATOM 2286 C C . SER A 1 287 ? -10.493 7.232 24.746 1.00 97.19 287 SER A C 1
ATOM 2288 O O . SER A 1 287 ? -10.770 7.527 23.592 1.00 97.19 287 SER A O 1
ATOM 2290 N N . VAL A 1 288 ? -10.584 8.100 25.750 1.00 95.81 288 VAL A N 1
ATOM 2291 C CA . VAL A 1 288 ? -10.852 9.541 25.575 1.00 95.81 288 VAL A CA 1
ATOM 2292 C C . VAL A 1 288 ? -9.607 10.399 25.811 1.00 95.81 288 VAL A C 1
ATOM 2294 O O . VAL A 1 288 ? -9.693 11.617 25.870 1.00 95.81 288 VAL A O 1
ATOM 2297 N N . THR A 1 289 ? -8.440 9.771 25.982 1.00 93.81 289 THR A N 1
ATOM 2298 C CA . THR A 1 289 ? -7.162 10.461 26.232 1.00 93.81 289 THR A CA 1
ATOM 2299 C C . THR A 1 289 ? -6.018 9.973 25.340 1.00 93.81 289 THR A C 1
ATOM 2301 O O . THR A 1 289 ? -4.911 10.498 25.421 1.00 93.81 289 THR A O 1
ATOM 2304 N N . GLY A 1 290 ? -6.222 8.892 24.582 1.00 93.62 290 GLY A N 1
ATOM 2305 C CA . GLY A 1 290 ? -5.224 8.246 23.723 1.00 93.62 290 GLY A CA 1
ATOM 2306 C C . GLY A 1 290 ? -4.139 7.458 24.471 1.00 93.62 290 GLY A C 1
ATOM 2307 O O . GLY A 1 290 ? -3.471 6.615 23.878 1.00 93.62 290 GLY A O 1
ATOM 2308 N N . ASN A 1 291 ? -3.971 7.680 25.780 1.00 93.50 291 ASN A N 1
ATOM 2309 C CA . ASN A 1 291 ? -2.916 7.064 26.596 1.00 93.50 291 ASN A CA 1
ATOM 2310 C C . ASN A 1 291 ? -3.420 6.040 27.631 1.00 93.50 291 ASN A C 1
ATOM 2312 O O . ASN A 1 291 ? -2.639 5.216 28.106 1.00 93.50 291 ASN A O 1
ATOM 2316 N N . LYS A 1 292 ? -4.712 6.061 27.976 1.00 94.94 292 LYS A N 1
ATOM 2317 C CA . LYS A 1 292 ? -5.344 5.119 28.911 1.00 94.94 292 LYS A CA 1
ATOM 2318 C C . LYS A 1 292 ? -6.535 4.457 28.238 1.00 94.94 292 LYS A C 1
ATOM 2320 O O . LYS A 1 292 ? -7.358 5.147 27.651 1.00 94.94 292 LYS A O 1
ATOM 2325 N N . TRP A 1 293 ? -6.657 3.142 28.378 1.00 96.56 293 TRP A N 1
ATOM 2326 C CA . TRP A 1 293 ? -7.680 2.331 27.707 1.00 96.56 293 TRP A CA 1
ATOM 2327 C C . TRP A 1 293 ? -8.615 1.676 28.734 1.00 96.56 293 TRP A C 1
ATOM 2329 O O . TRP A 1 293 ? -8.533 0.466 28.946 1.00 96.56 293 TRP A O 1
ATOM 2339 N N . PRO A 1 294 ? -9.445 2.460 29.453 1.00 95.62 294 PRO A N 1
ATOM 2340 C CA . PRO A 1 294 ? -10.247 1.938 30.560 1.00 95.62 294 PRO A CA 1
ATOM 2341 C C . PRO A 1 294 ? -11.395 1.037 30.089 1.00 95.62 294 PRO A C 1
ATOM 2343 O O . PRO A 1 294 ? -11.839 0.177 30.847 1.00 95.62 294 PRO A O 1
ATOM 2346 N N . TRP A 1 295 ? -11.852 1.194 28.843 1.00 96.81 295 TRP A N 1
ATOM 2347 C CA . TRP A 1 295 ? -12.883 0.347 28.249 1.00 96.81 295 TRP A CA 1
ATOM 2348 C C . TRP A 1 295 ? -12.240 -0.590 27.236 1.00 96.81 295 TRP A C 1
ATOM 2350 O O . TRP A 1 295 ? -11.742 -0.146 26.203 1.00 96.81 295 TRP A O 1
ATOM 2360 N N . GLN A 1 296 ? -12.247 -1.887 27.526 1.00 97.25 296 GLN A N 1
ATOM 2361 C CA . GLN A 1 296 ? -11.685 -2.898 26.639 1.00 97.25 296 GLN A CA 1
ATOM 2362 C C . GLN A 1 296 ? -12.425 -4.225 26.772 1.00 97.25 296 GLN A C 1
ATOM 2364 O O . GLN A 1 296 ? -12.899 -4.586 27.849 1.00 97.25 296 GLN A O 1
ATOM 2369 N N . GLN A 1 297 ? -12.478 -4.970 25.675 1.00 97.38 297 GLN A N 1
ATOM 2370 C CA . GLN A 1 297 ? -12.971 -6.337 25.643 1.00 97.38 297 GLN A CA 1
ATOM 2371 C C . GLN A 1 297 ? -12.004 -7.184 24.821 1.00 97.38 297 GLN A C 1
ATOM 2373 O O . GLN A 1 297 ? -11.558 -6.763 23.756 1.00 97.38 297 GLN A O 1
ATOM 2378 N N . THR A 1 298 ? -11.706 -8.390 25.299 1.00 95.56 298 THR A N 1
ATOM 2379 C CA . THR A 1 298 ? -10.798 -9.318 24.621 1.00 95.56 298 THR A CA 1
ATOM 2380 C C . THR A 1 298 ? -11.510 -10.627 24.318 1.00 95.56 298 THR A C 1
ATOM 2382 O O . THR A 1 298 ? -12.001 -11.302 25.224 1.00 95.56 298 THR A O 1
ATOM 2385 N N . ALA A 1 299 ? -11.514 -11.021 23.049 1.00 92.06 299 ALA A N 1
ATOM 2386 C CA . ALA A 1 299 ? -11.803 -12.386 22.642 1.00 92.06 299 ALA A CA 1
ATOM 2387 C C . ALA A 1 299 ? -10.514 -13.199 22.769 1.00 92.06 299 ALA A C 1
ATOM 2389 O O . ALA A 1 299 ? -9.493 -12.873 22.159 1.00 92.06 299 ALA A O 1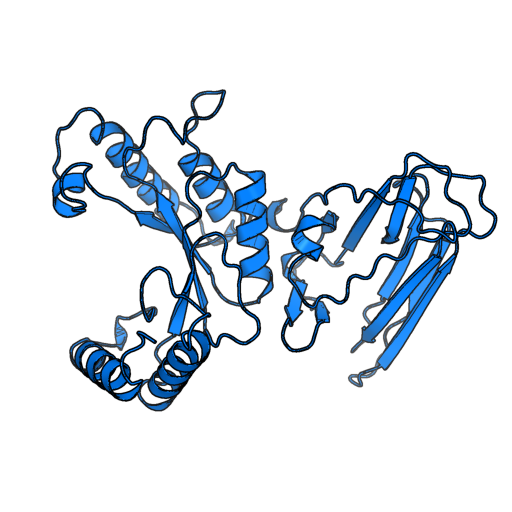
ATOM 2390 N N . ARG A 1 300 ? -10.547 -14.268 23.566 1.00 84.75 300 ARG A N 1
ATOM 2391 C CA . ARG A 1 300 ? -9.442 -15.229 23.612 1.00 84.75 300 ARG A CA 1
ATOM 2392 C C . ARG A 1 300 ? -9.536 -16.155 22.401 1.00 84.75 300 ARG A C 1
ATOM 2394 O O . ARG A 1 300 ? -10.629 -16.610 22.060 1.00 84.75 300 ARG A O 1
ATOM 2401 N N . GLY A 1 301 ? -8.393 -16.431 21.777 1.00 71.69 301 GLY A N 1
ATOM 2402 C CA . GLY A 1 301 ? -8.288 -17.486 20.775 1.00 71.69 301 GLY A CA 1
ATOM 2403 C C . GLY A 1 301 ? -8.623 -18.861 21.368 1.00 71.69 301 GLY A C 1
ATOM 2404 O O . GLY A 1 301 ? -8.726 -19.020 22.586 1.00 71.69 301 GLY A O 1
ATOM 2405 N N . ALA A 1 302 ? -8.808 -19.856 20.508 1.00 66.38 302 ALA A N 1
ATOM 2406 C CA . ALA A 1 302 ? -9.012 -21.241 20.921 1.00 66.38 302 ALA A CA 1
ATOM 2407 C C . ALA A 1 302 ? -7.702 -22.028 20.769 1.00 66.38 302 ALA A C 1
ATOM 2409 O O . ALA A 1 302 ? -6.925 -21.771 19.855 1.00 66.38 302 ALA A O 1
ATOM 2410 N N . GLU A 1 303 ? -7.463 -23.029 21.619 1.00 69.44 303 GLU A N 1
ATOM 2411 C CA . GLU A 1 303 ? -6.335 -23.969 21.445 1.00 69.44 303 GLU A CA 1
ATOM 2412 C C . GLU A 1 303 ? -6.487 -24.855 20.195 1.00 69.44 303 GLU A C 1
ATOM 2414 O O . GLU A 1 303 ? -5.582 -25.591 19.816 1.00 69.44 303 GLU A O 1
ATOM 2419 N N . THR A 1 304 ? -7.633 -24.765 19.523 1.00 70.25 304 THR A N 1
ATOM 2420 C CA . THR A 1 304 ? -7.957 -25.521 18.321 1.00 70.25 304 THR A CA 1
ATOM 2421 C C . THR A 1 304 ? -7.500 -24.808 17.050 1.00 70.25 304 THR A C 1
ATOM 2423 O O . THR A 1 304 ? -7.543 -23.582 16.949 1.00 70.25 304 THR A O 1
ATOM 2426 N N . THR A 1 305 ? -7.204 -25.587 16.011 1.00 75.62 305 THR A N 1
ATOM 2427 C CA . THR A 1 305 ? -6.980 -25.097 14.640 1.00 75.62 305 THR A CA 1
ATOM 2428 C C . THR A 1 305 ? -8.268 -24.677 13.919 1.00 75.62 305 THR A C 1
ATOM 2430 O O . THR A 1 305 ? -8.207 -24.155 12.808 1.00 75.62 305 THR A O 1
ATOM 2433 N N . ALA A 1 306 ? -9.440 -24.879 14.531 1.00 81.94 306 ALA A N 1
ATOM 2434 C CA . ALA A 1 306 ? -10.719 -24.447 13.979 1.00 81.94 306 ALA A CA 1
ATOM 2435 C C . ALA A 1 306 ? -10.860 -22.916 13.997 1.00 81.94 306 ALA A C 1
ATOM 2437 O O . ALA A 1 306 ? -10.410 -22.244 14.929 1.00 81.94 306 ALA A O 1
ATOM 2438 N N . ARG A 1 307 ? -11.523 -22.368 12.970 1.00 85.38 307 ARG A N 1
ATOM 2439 C CA . ARG A 1 307 ? -11.903 -20.951 12.942 1.00 85.38 307 ARG A CA 1
ATOM 2440 C C . ARG A 1 307 ? -13.021 -20.694 13.945 1.00 85.38 307 ARG A C 1
ATOM 2442 O O . ARG A 1 307 ? -13.982 -21.458 13.999 1.00 85.38 307 ARG A O 1
ATOM 2449 N N . ARG A 1 308 ? -12.910 -19.599 14.694 1.00 88.88 308 ARG A N 1
ATOM 2450 C CA . ARG A 1 308 ? -13.927 -19.156 15.646 1.00 88.88 308 ARG A CA 1
ATOM 2451 C C . ARG A 1 308 ? -14.338 -17.724 15.349 1.00 88.88 308 ARG A C 1
ATOM 2453 O O . ARG A 1 308 ? -13.491 -16.833 15.296 1.00 88.88 308 ARG A O 1
ATOM 2460 N N . ASP A 1 309 ? -15.637 -17.516 15.204 1.00 93.50 309 ASP A N 1
ATOM 2461 C CA . ASP A 1 309 ? -16.200 -16.178 15.084 1.00 93.50 309 ASP A CA 1
ATOM 2462 C C . ASP A 1 309 ? -16.125 -15.454 16.429 1.00 93.50 309 ASP A C 1
ATOM 2464 O O . ASP A 1 309 ? -16.296 -16.049 17.500 1.00 93.50 309 ASP A O 1
ATOM 2468 N N . PHE A 1 310 ? -15.893 -14.149 16.376 1.00 94.19 310 PHE A N 1
ATOM 2469 C CA . PHE A 1 310 ? -15.972 -13.289 17.543 1.00 94.19 310 PHE A CA 1
ATOM 2470 C C . PHE A 1 310 ? -16.720 -12.002 17.222 1.00 94.19 310 PHE A C 1
ATOM 2472 O O . PHE A 1 310 ? -16.728 -11.506 16.093 1.00 94.19 310 PHE A O 1
ATOM 2479 N N . GLN A 1 311 ? -17.301 -11.430 18.269 1.00 96.62 311 GLN A N 1
ATOM 2480 C CA . GLN A 1 311 ? -17.870 -10.098 18.252 1.00 96.62 311 GLN A CA 1
ATOM 2481 C C . GLN A 1 311 ? -17.541 -9.412 19.574 1.00 96.62 311 GLN A C 1
ATOM 2483 O O . GLN A 1 311 ? -17.874 -9.912 20.647 1.00 96.62 311 GLN A O 1
ATOM 2488 N N . LEU A 1 312 ? -16.885 -8.265 19.479 1.00 97.62 312 LEU A N 1
ATOM 2489 C CA . LEU A 1 312 ? -16.526 -7.403 20.592 1.00 97.62 312 LEU A CA 1
ATOM 2490 C C . LEU A 1 312 ? -17.336 -6.118 20.496 1.00 97.62 312 LEU A C 1
ATOM 2492 O O . LEU A 1 312 ? -17.602 -5.609 19.405 1.00 97.62 312 LEU A O 1
ATOM 2496 N N . THR A 1 313 ? -17.762 -5.598 21.635 1.00 97.75 313 THR A N 1
ATOM 2497 C CA . THR A 1 313 ? -18.450 -4.318 21.746 1.00 97.75 313 THR A CA 1
ATOM 2498 C C . THR A 1 313 ? -18.014 -3.651 23.036 1.00 97.75 313 THR A C 1
ATOM 2500 O O . THR A 1 313 ? -18.159 -4.206 24.121 1.00 97.75 313 THR A O 1
ATOM 2503 N N . VAL A 1 314 ? -17.493 -2.440 22.909 1.00 97.38 314 VAL A N 1
ATOM 2504 C CA . VAL A 1 314 ? -17.088 -1.602 24.036 1.00 97.38 314 VAL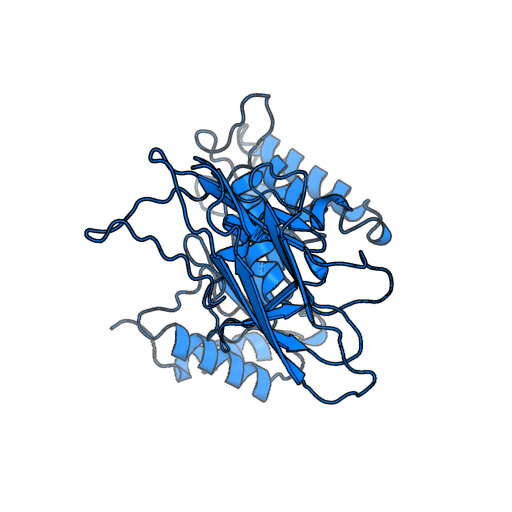 A CA 1
ATOM 2505 C C . VAL A 1 314 ? -17.861 -0.295 23.968 1.00 97.38 314 VAL A C 1
ATOM 2507 O O . VAL A 1 314 ? -18.158 0.213 22.886 1.00 97.38 314 VAL A O 1
ATOM 2510 N N . SER A 1 315 ? -18.218 0.227 25.133 1.00 96.00 315 SER A N 1
ATOM 2511 C CA . SER A 1 315 ? -18.960 1.473 25.279 1.00 96.00 315 SER A CA 1
ATOM 2512 C C . SER A 1 315 ? -18.300 2.297 26.368 1.00 96.00 315 SER A C 1
ATOM 2514 O O . SER A 1 315 ? -18.012 1.762 27.440 1.00 96.00 315 SER A O 1
ATOM 2516 N N . ALA A 1 316 ? -18.095 3.586 26.108 1.00 91.94 316 ALA A N 1
ATOM 2517 C CA . ALA A 1 316 ? -17.674 4.528 27.139 1.00 91.94 316 ALA A CA 1
ATOM 2518 C C . ALA A 1 316 ? -18.818 4.879 28.118 1.00 91.94 316 ALA A C 1
ATOM 2520 O O . ALA A 1 316 ? -18.576 5.521 29.137 1.00 91.94 316 ALA A O 1
ATOM 2521 N N . GLY A 1 317 ? -20.051 4.430 27.834 1.00 82.75 317 GLY A N 1
ATOM 2522 C CA . GLY A 1 317 ? -21.246 4.748 28.619 1.00 82.75 317 GLY A CA 1
ATOM 2523 C C . GLY A 1 317 ? -21.591 6.238 28.572 1.00 82.75 317 GLY A C 1
ATOM 2524 O O . GLY A 1 317 ? -21.213 6.938 27.631 1.00 82.75 317 GLY A O 1
ATOM 2525 N N . GLU A 1 318 ? -22.259 6.725 29.618 1.00 75.56 318 GLU A N 1
ATOM 2526 C CA . GLU A 1 318 ? -22.504 8.155 29.863 1.00 75.56 318 GLU A CA 1
ATOM 2527 C C . GLU A 1 318 ? -21.227 8.869 30.345 1.00 75.56 318 GLU A C 1
ATOM 2529 O O . GLU A 1 318 ? -21.213 9.561 31.363 1.00 75.56 318 GLU A O 1
ATOM 2534 N N . ALA A 1 319 ? -20.106 8.671 29.648 1.00 70.56 319 ALA A N 1
ATOM 2535 C CA . ALA A 1 319 ? -18.917 9.469 29.897 1.00 70.56 319 ALA A CA 1
ATOM 2536 C C . ALA A 1 319 ? -19.246 10.962 29.724 1.00 70.56 319 ALA A C 1
ATOM 2538 O O . ALA A 1 319 ? -20.101 11.337 28.913 1.00 70.56 319 ALA A O 1
ATOM 2539 N N . SER A 1 320 ? -18.541 11.819 30.473 1.00 78.94 320 SER A N 1
ATOM 2540 C CA . SER A 1 320 ? -18.594 13.267 30.261 1.00 78.94 320 SER A CA 1
ATOM 2541 C C . SER A 1 320 ? -18.402 13.581 28.776 1.00 78.94 320 SER A C 1
ATOM 2543 O O . SER A 1 320 ? -17.586 12.918 28.135 1.00 78.94 320 SER A O 1
ATOM 2545 N N . PRO A 1 321 ? -19.111 14.576 28.217 1.00 91.56 321 PRO A N 1
ATOM 2546 C CA . PRO A 1 321 ? -19.005 14.884 26.799 1.00 91.56 321 PRO A CA 1
ATOM 2547 C C . PRO A 1 321 ? -17.553 15.172 26.409 1.00 91.56 321 PRO A C 1
ATOM 2549 O O . PRO A 1 321 ? -16.893 15.986 27.056 1.00 91.56 321 PRO A O 1
ATOM 2552 N N . VAL A 1 322 ? -17.066 14.521 25.354 1.00 95.00 322 VAL A N 1
ATOM 2553 C CA . VAL A 1 322 ? -15.690 14.685 24.856 1.00 95.00 322 VAL A CA 1
ATOM 2554 C C . VAL A 1 322 ? -15.693 15.219 23.433 1.00 95.00 322 VAL A C 1
ATOM 2556 O O . VAL A 1 322 ? -16.671 15.064 22.714 1.00 95.00 322 VAL A O 1
ATOM 2559 N N . ARG A 1 323 ? -14.602 15.855 23.011 1.00 95.81 323 ARG A N 1
ATOM 2560 C CA . ARG A 1 323 ? -14.433 16.324 21.623 1.00 95.81 323 ARG A CA 1
ATOM 2561 C C . ARG A 1 323 ? -13.542 15.419 20.784 1.00 95.81 323 ARG A C 1
ATOM 2563 O O . ARG A 1 323 ? -13.513 15.541 19.568 1.00 95.81 323 ARG A O 1
ATOM 2570 N N . GLU A 1 324 ? -12.845 14.494 21.425 1.00 97.06 324 GLU A N 1
ATOM 2571 C CA . GLU A 1 324 ? -11.995 13.527 20.756 1.00 97.06 324 GLU A CA 1
ATOM 2572 C C . GLU A 1 324 ? -11.997 12.195 21.497 1.00 97.06 324 GLU A C 1
ATOM 2574 O O . GLU A 1 324 ? -12.242 12.130 22.706 1.00 97.06 324 GLU A O 1
ATOM 2579 N N . PHE A 1 325 ? -11.745 11.125 20.753 1.00 97.25 325 PHE A N 1
ATOM 2580 C CA . PHE A 1 325 ? -11.588 9.787 21.300 1.00 97.25 325 PHE A CA 1
ATOM 2581 C C . PHE A 1 325 ? -10.778 8.905 20.348 1.00 97.25 325 PHE A C 1
ATOM 2583 O O . PHE A 1 325 ? -10.562 9.228 19.179 1.00 97.25 325 PHE A O 1
ATOM 2590 N N . TRP A 1 326 ? -10.343 7.759 20.858 1.00 98.25 326 TRP A N 1
ATOM 2591 C CA . TRP A 1 326 ? -9.569 6.772 20.127 1.00 98.25 326 TRP A CA 1
ATOM 2592 C C . TRP A 1 326 ? -10.221 5.400 20.222 1.00 98.25 326 TRP A C 1
ATOM 2594 O O . TRP A 1 326 ? -10.739 5.012 21.275 1.00 98.25 326 TRP A O 1
ATOM 2604 N N . VAL A 1 327 ? -10.136 4.654 1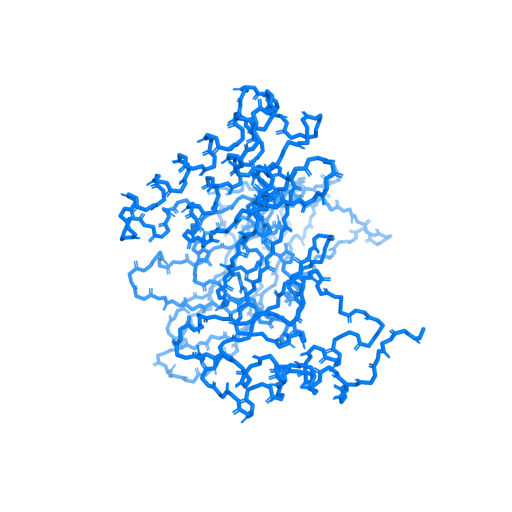9.124 1.00 98.19 327 VAL A N 1
ATOM 2605 C CA . VAL A 1 327 ? -10.523 3.243 19.036 1.00 98.19 327 VAL A CA 1
ATOM 2606 C C . VAL A 1 327 ? -9.277 2.447 18.680 1.00 98.19 327 VAL A C 1
ATOM 2608 O O . VAL A 1 327 ? -8.578 2.817 17.738 1.00 98.19 327 VAL A O 1
ATOM 2611 N N . ARG A 1 328 ? -9.007 1.374 19.420 1.00 97.00 328 ARG A N 1
ATOM 2612 C CA . ARG A 1 328 ? -7.906 0.444 19.161 1.00 97.00 328 ARG A CA 1
ATOM 2613 C C . ARG A 1 328 ? -8.409 -0.979 18.998 1.00 97.00 328 ARG A C 1
ATOM 2615 O O . ARG A 1 328 ? -9.196 -1.399 19.875 1.00 97.00 328 ARG A O 1
#

Sequence (328 aa):
KHSRPLAEYIANTDAVLDAIDLHDVYAVFLSEENVTWNNGLAILNGLYEHIKKRYPGVPVYQWLTAPAGPHAKLRADGWVYDFYGRRRDEFRRKVMEYLATGKPLVMCLNASPDVARFESPGGRTVSEEQLDVCREFNVPVFFYCVDLKWGSPGVWLHSDAPEIVPWRRWTLGAVDRMHATASGTLPLPSSQCSAGRTIEIAGDDANRYKYDEPFATSRFIYDATIRGFWNVQWGGLGEKLIITRRAGQMPAVELVYHFVSEFPIRDIRARLSGQTMGTAPVTLALSVTGNKWPWQQTARGAETTARRDFQLTVSAGEASPVREFWVR

Secondary structure (DSSP, 8-state):
--PPPHHHHHHHHHHHHTTS-GGG-S-EESSSS---TTTHHHHHHHHHHHHHHHSTTS-EEEEEETT----TTS--SEEEEE-TT--HHHHHHHHHHHHTTTS-EEEEEE-S--TTTSBPTTS-BHHHHHHHHHHHHT--EEEE---TTT--HHHHHH---TTHHHHHHHHHHHHHHHHTS-GGG-S-GGGGEEPPPEEE----TTS-------SSSTTHHHHEEEESGGGEEE-GGGS-EEE---TTS-S--EEEEEEEEEEEE-S-EEEEEEEEESS--EEEEEESSSS---EEEEEPPPSSSSEEEEEEEEE--SPPPEEEEEE-

pLDDT: mean 90.18, std 9.81, range [47.31, 98.5]